Protein AF-A0AA47NBG6-F1 (afdb_monomer_lite)

pLDDT: mean 80.85, std 11.05, range [53.81, 95.06]

Foldseek 3Di:
DVVLLVCCVPPPVNVPDQKDKDWQPQDDPVDDVVVVDHPQWDKDKDHDDPVQPAPDTTMMIMIGHNVQPDPWDFPDWDGHNVDTDTDGLQVVCCPPVVCVCQVCCLFCVLVDDPVVLVVQQVVVVVSCVSNVHDDDRPVVSNLVVLQVVLVVLCPDPPRPCVVLQDDDPVNWAGDADDDPDSNVCSGSSNVSRVSSNVDGD

Radius of gyration: 23.9 Å; chains: 1; bounding box: 57×29×65 Å

Structure (mmCIF, N/CA/C/O backbone):
data_AF-A0AA47NBG6-F1
#
_entry.id   AF-A0AA47NB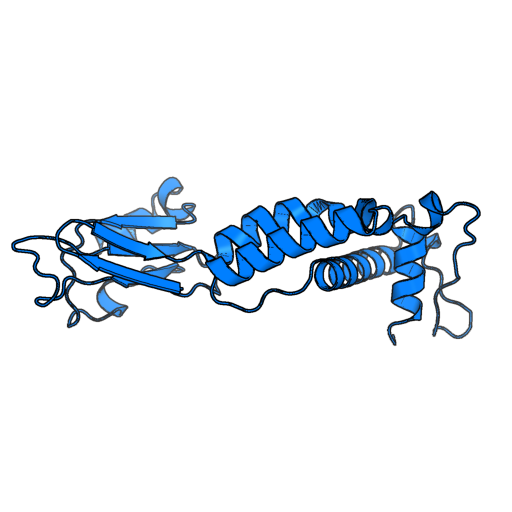G6-F1
#
loop_
_atom_site.group_PDB
_atom_site.id
_atom_site.type_symbol
_atom_site.label_atom_id
_atom_site.label_alt_id
_atom_site.label_comp_id
_atom_site.label_asym_id
_atom_site.label_entity_id
_atom_site.label_seq_id
_atom_site.pdbx_PDB_ins_code
_atom_site.Cartn_x
_atom_site.Cartn_y
_atom_site.Cartn_z
_atom_site.occupancy
_atom_site.B_iso_or_equiv
_atom_site.auth_seq_id
_atom_site.auth_comp_id
_atom_site.auth_asym_id
_atom_site.auth_atom_id
_atom_site.pdbx_PDB_model_num
ATOM 1 N N . MET A 1 1 ? -30.371 -1.991 17.719 1.00 86.38 1 MET A N 1
ATOM 2 C CA . MET A 1 1 ? -29.475 -2.479 16.644 1.00 86.38 1 MET A CA 1
ATOM 3 C C . MET A 1 1 ? -30.189 -2.687 15.315 1.00 86.38 1 MET A C 1
ATOM 5 O O . MET A 1 1 ? -29.616 -2.331 14.293 1.00 86.38 1 MET A O 1
ATOM 9 N N . ASP A 1 2 ? -31.419 -3.201 15.289 1.00 86.12 2 ASP A N 1
ATOM 10 C CA . ASP A 1 2 ? -32.081 -3.547 14.017 1.00 86.12 2 ASP A CA 1
ATOM 11 C C . ASP A 1 2 ? -32.409 -2.342 13.131 1.00 86.12 2 ASP A C 1
ATOM 13 O O . ASP A 1 2 ? -32.212 -2.403 11.920 1.00 86.12 2 ASP A O 1
ATOM 17 N N . GLU A 1 3 ? -32.779 -1.201 13.719 1.00 89.12 3 GLU A N 1
ATOM 18 C CA . GLU A 1 3 ? -32.944 0.043 12.957 1.00 89.12 3 GLU A CA 1
ATOM 19 C C . GLU A 1 3 ? -31.631 0.478 12.283 1.00 89.12 3 GLU A C 1
ATOM 21 O O . GLU A 1 3 ? -31.627 0.892 11.126 1.00 89.12 3 GLU A O 1
ATOM 26 N N . LEU A 1 4 ? -30.493 0.343 12.972 1.00 87.12 4 LEU A N 1
ATOM 27 C CA . LEU A 1 4 ? -29.189 0.694 12.409 1.00 87.12 4 LEU A CA 1
ATOM 28 C C . LEU A 1 4 ? -28.815 -0.245 11.254 1.00 87.12 4 LEU A C 1
ATOM 30 O O . LEU A 1 4 ? -28.355 0.222 10.212 1.00 87.12 4 LEU A O 1
ATOM 34 N N . ARG A 1 5 ? -29.072 -1.551 11.402 1.00 90.81 5 ARG A N 1
ATOM 35 C CA . ARG A 1 5 ? -28.892 -2.545 10.328 1.00 90.81 5 ARG A CA 1
ATOM 36 C C . ARG A 1 5 ? -29.747 -2.207 9.105 1.00 90.81 5 ARG A C 1
ATOM 38 O O . ARG A 1 5 ? -29.252 -2.229 7.978 1.00 90.81 5 ARG A O 1
ATOM 45 N N . LEU A 1 6 ? -31.004 -1.827 9.327 1.00 89.81 6 LEU A N 1
ATOM 46 C CA . LEU A 1 6 ? -31.901 -1.386 8.263 1.00 89.81 6 LEU A CA 1
ATOM 47 C C . LEU A 1 6 ? -31.388 -0.105 7.593 1.00 89.81 6 LEU A C 1
ATOM 49 O O . LEU A 1 6 ? -31.367 -0.003 6.370 1.00 89.81 6 LEU A O 1
ATOM 53 N N . ARG A 1 7 ? -30.919 0.875 8.368 1.00 87.19 7 ARG A N 1
ATOM 54 C CA . ARG A 1 7 ? -30.392 2.131 7.818 1.00 87.19 7 ARG A CA 1
ATOM 55 C C . ARG A 1 7 ? -29.114 1.930 7.007 1.00 87.19 7 ARG A C 1
ATOM 57 O O . ARG A 1 7 ? -28.953 2.596 5.994 1.00 87.19 7 ARG A O 1
ATOM 64 N N . ILE A 1 8 ? -28.233 1.010 7.395 1.00 87.00 8 ILE A N 1
ATOM 65 C CA . ILE A 1 8 ? -27.012 0.702 6.629 1.00 87.00 8 ILE A CA 1
ATOM 66 C C . ILE A 1 8 ? -27.345 0.113 5.255 1.00 87.00 8 ILE A C 1
ATOM 68 O O . ILE A 1 8 ? -26.668 0.426 4.283 1.00 87.00 8 ILE A O 1
ATOM 72 N N . THR A 1 9 ? -28.395 -0.702 5.156 1.00 86.00 9 THR A N 1
ATOM 73 C CA . THR A 1 9 ? -28.801 -1.328 3.886 1.00 86.00 9 THR A CA 1
ATOM 74 C C . THR A 1 9 ? -29.638 -0.406 3.000 1.00 86.00 9 THR A C 1
ATOM 76 O O . THR A 1 9 ? -29.571 -0.500 1.778 1.00 86.00 9 THR A O 1
ATOM 79 N N . THR A 1 10 ? -30.407 0.508 3.592 1.00 87.81 10 THR A N 1
ATOM 80 C CA . THR A 1 10 ? -31.364 1.359 2.859 1.00 87.81 10 THR A CA 1
ATOM 81 C C . THR A 1 10 ? -30.856 2.774 2.585 1.00 87.81 10 THR A C 1
ATOM 83 O O . THR A 1 10 ? -31.293 3.411 1.628 1.00 87.81 10 THR A O 1
ATOM 86 N N . ASN A 1 11 ? -29.923 3.289 3.391 1.00 88.88 11 ASN A N 1
ATOM 87 C CA . ASN A 1 11 ? -29.395 4.640 3.251 1.00 88.88 11 ASN A CA 1
ATOM 88 C C . ASN A 1 11 ? -27.975 4.616 2.685 1.00 88.88 11 ASN A C 1
ATOM 90 O O . ASN A 1 11 ? -27.004 4.375 3.403 1.00 88.88 11 ASN A O 1
ATOM 94 N N . LYS A 1 12 ? -27.853 4.982 1.406 1.00 85.12 12 LYS A N 1
ATOM 95 C CA . LYS A 1 12 ? -26.574 5.031 0.692 1.00 85.12 12 LYS A CA 1
ATOM 96 C C . LYS A 1 12 ? -25.505 5.877 1.395 1.00 85.12 12 LYS A C 1
ATOM 98 O O . LYS A 1 12 ? -24.341 5.503 1.389 1.00 85.12 12 LYS A O 1
ATOM 103 N N . ARG A 1 13 ? -25.878 6.977 2.066 1.00 82.62 13 ARG A N 1
ATOM 104 C CA . ARG A 1 13 ? -24.900 7.800 2.802 1.00 82.62 13 ARG A CA 1
ATOM 105 C C . ARG A 1 13 ? -24.255 7.033 3.950 1.00 82.62 13 ARG A C 1
ATOM 107 O O . ARG A 1 13 ? -23.067 7.201 4.171 1.00 82.62 13 ARG A O 1
ATOM 114 N N . ILE A 1 14 ? -25.029 6.215 4.662 1.00 83.69 14 ILE A N 1
ATOM 115 C CA . ILE A 1 14 ? -24.545 5.413 5.794 1.00 83.69 14 ILE A CA 1
ATOM 116 C C . ILE A 1 14 ? -23.829 4.159 5.278 1.00 83.69 14 ILE A C 1
ATOM 118 O O . ILE A 1 14 ? -22.795 3.772 5.819 1.00 83.69 14 ILE A O 1
ATOM 122 N N . MET A 1 15 ? -24.342 3.554 4.203 1.00 84.12 15 MET A N 1
ATOM 123 C CA . MET A 1 15 ? -23.717 2.420 3.517 1.00 84.12 15 MET A CA 1
ATOM 124 C C . MET A 1 15 ? -22.292 2.750 3.058 1.00 84.12 15 MET A C 1
ATOM 126 O O . MET A 1 15 ? -21.362 2.007 3.365 1.00 84.12 15 MET A O 1
ATOM 130 N N . ASP A 1 16 ? -22.113 3.902 2.411 1.00 82.81 16 ASP A N 1
ATOM 131 C CA . ASP A 1 16 ? -20.833 4.340 1.848 1.00 82.81 16 ASP A CA 1
ATOM 132 C C . ASP A 1 16 ? -19.887 4.941 2.910 1.00 82.81 16 ASP A C 1
ATOM 134 O O . ASP A 1 16 ? -18.743 5.285 2.608 1.00 82.81 16 ASP A O 1
ATOM 138 N N . CYS A 1 17 ? -20.313 5.065 4.177 1.00 82.00 17 CYS A N 1
ATOM 139 C CA . CYS A 1 17 ? -19.425 5.527 5.243 1.00 82.00 17 CYS A CA 1
ATOM 140 C C . CYS A 1 17 ? -18.276 4.534 5.452 1.00 82.00 17 CYS A C 1
ATOM 142 O O . CYS A 1 17 ? -18.496 3.371 5.807 1.00 82.00 17 CYS A O 1
ATOM 144 N N . ASN A 1 18 ? -17.039 5.016 5.327 1.00 81.56 18 ASN A N 1
ATOM 145 C CA . ASN A 1 18 ? -15.837 4.234 5.633 1.00 81.56 18 ASN A CA 1
ATOM 146 C C . ASN A 1 18 ? -15.698 3.943 7.133 1.00 81.56 18 ASN A C 1
ATOM 148 O O . ASN A 1 18 ? -15.207 2.881 7.515 1.00 81.56 18 ASN A O 1
ATOM 152 N N . LEU A 1 19 ? -16.163 4.877 7.965 1.00 83.50 19 LEU A N 1
ATOM 153 C CA . LEU A 1 19 ? -16.090 4.815 9.417 1.00 83.50 19 LEU A CA 1
ATOM 154 C C . LEU A 1 19 ? -17.429 5.252 10.018 1.00 83.50 19 LEU A C 1
ATOM 156 O O . LEU A 1 19 ? -17.967 6.288 9.625 1.00 83.50 19 LEU A O 1
ATOM 160 N N . LEU A 1 20 ? -17.943 4.483 10.975 1.00 87.12 20 LEU A N 1
ATOM 161 C CA . LEU A 1 20 ? -19.037 4.901 11.853 1.00 87.12 20 LEU A CA 1
ATOM 162 C C . LEU A 1 20 ? -18.521 4.859 13.289 1.00 87.12 20 LEU A C 1
ATOM 164 O O . LEU A 1 20 ? -17.991 3.834 13.711 1.00 87.12 20 LEU A O 1
ATOM 168 N N . ILE A 1 21 ? -18.658 5.962 14.020 1.00 84.38 21 ILE A N 1
ATOM 169 C CA . ILE A 1 21 ? -18.233 6.071 15.417 1.00 84.38 21 ILE A CA 1
ATOM 170 C C . ILE A 1 21 ? -19.467 6.364 16.260 1.00 84.38 21 ILE A C 1
ATOM 172 O O . ILE A 1 21 ? -20.173 7.338 16.002 1.00 84.38 21 ILE A O 1
ATOM 176 N N . PHE A 1 22 ? -19.697 5.534 17.269 1.00 86.56 22 PHE A N 1
ATOM 177 C CA . PHE A 1 22 ? -20.730 5.723 18.276 1.00 86.56 22 PHE A CA 1
ATOM 178 C C . PHE A 1 22 ? -20.059 5.905 19.633 1.00 86.56 22 PHE A C 1
ATOM 180 O O . PHE A 1 22 ? -19.320 5.033 20.088 1.00 86.56 22 PHE A O 1
ATOM 187 N N . THR A 1 23 ? -20.304 7.047 20.258 1.00 82.00 23 THR A N 1
ATOM 188 C CA . THR A 1 23 ? -19.918 7.353 21.639 1.00 82.00 23 THR A CA 1
ATOM 189 C C . THR A 1 23 ? -21.110 7.121 22.558 1.00 82.00 23 THR A C 1
ATOM 191 O O . THR A 1 23 ? -22.245 7.131 22.087 1.00 82.00 23 THR A O 1
ATOM 194 N N . GLU A 1 24 ? -20.864 6.940 23.856 1.00 83.75 24 GLU A N 1
ATOM 195 C CA . GLU A 1 24 ? -21.918 6.672 24.846 1.00 83.75 24 GLU A CA 1
ATOM 196 C C . GLU A 1 24 ? -22.770 5.457 24.465 1.00 83.75 24 GLU A C 1
ATOM 198 O O . GLU A 1 24 ? -23.997 5.492 24.433 1.00 83.75 24 GLU A O 1
ATOM 203 N N . THR A 1 25 ? -22.105 4.363 24.109 1.00 83.81 25 THR A N 1
ATOM 204 C CA . THR A 1 25 ? -22.789 3.141 23.667 1.00 83.81 25 THR A CA 1
ATOM 205 C C . THR A 1 25 ? -23.412 2.364 24.822 1.00 83.81 25 THR A C 1
ATOM 207 O O . THR A 1 25 ? -24.276 1.524 24.571 1.00 83.81 25 THR A O 1
ATOM 210 N N . TRP A 1 26 ? -22.987 2.633 26.067 1.00 82.38 26 TRP A N 1
ATOM 211 C CA . TRP A 1 26 ? -23.415 1.917 27.281 1.00 82.38 26 TRP A CA 1
ATOM 212 C C . TRP A 1 26 ? -23.263 0.394 27.170 1.00 82.38 26 TRP A C 1
ATOM 214 O O . TRP A 1 26 ? -23.973 -0.385 27.808 1.00 82.38 26 TRP A O 1
ATOM 224 N N . LEU A 1 27 ? -22.338 -0.025 26.313 1.00 83.88 27 LEU A N 1
ATOM 225 C CA . LEU A 1 27 ? -22.002 -1.410 26.092 1.00 83.88 27 LEU A CA 1
ATOM 226 C C . LEU A 1 27 ? -21.122 -1.914 27.234 1.00 83.88 27 LEU A C 1
ATOM 228 O O . LEU A 1 27 ? -20.220 -1.215 27.688 1.00 83.88 27 LEU A O 1
ATOM 232 N N . ASN A 1 28 ? -21.383 -3.149 27.659 1.00 80.88 28 ASN A N 1
ATOM 233 C CA . ASN A 1 28 ? -20.677 -3.804 28.755 1.00 80.88 28 ASN A CA 1
ATOM 234 C C . ASN A 1 28 ? -19.966 -5.069 28.239 1.00 80.88 28 ASN A C 1
ATOM 236 O O . ASN A 1 28 ? -20.498 -5.707 27.320 1.00 80.88 28 ASN A O 1
ATOM 240 N N . PRO A 1 29 ? -18.859 -5.504 28.877 1.00 81.56 29 PRO A N 1
ATOM 241 C CA . PRO A 1 29 ? -18.084 -6.672 28.444 1.00 81.56 29 PRO A CA 1
ATOM 242 C C . PRO A 1 29 ? -18.883 -7.975 28.244 1.00 81.56 29 PRO A C 1
ATOM 244 O O . PRO A 1 29 ? -18.539 -8.741 27.348 1.00 81.56 29 PRO A O 1
ATOM 247 N N . PRO A 1 30 ? -19.963 -8.261 29.008 1.00 86.81 30 PRO A N 1
ATOM 248 C CA . PRO A 1 30 ? -20.777 -9.457 28.777 1.00 86.81 30 PRO A CA 1
ATOM 249 C C . PRO A 1 30 ? -21.595 -9.444 27.477 1.00 86.81 30 PRO A C 1
ATOM 251 O O . PRO A 1 30 ? -22.116 -10.486 27.085 1.00 86.81 30 PRO A O 1
ATOM 254 N N . VAL A 1 31 ? -21.767 -8.288 26.823 1.00 85.00 31 VAL A N 1
ATOM 255 C CA . VAL A 1 31 ? -22.506 -8.203 25.557 1.00 85.00 31 VAL A CA 1
ATOM 256 C C . VAL A 1 31 ? -21.642 -8.810 24.449 1.00 85.00 31 VAL A C 1
ATOM 258 O O . VAL A 1 31 ? -20.570 -8.273 24.175 1.00 85.00 31 VAL A O 1
ATOM 261 N N . PRO A 1 32 ? -22.085 -9.878 23.767 1.00 88.56 32 PRO A N 1
ATOM 262 C CA . PRO A 1 32 ? -21.275 -10.535 22.749 1.00 88.56 32 PRO A CA 1
ATOM 263 C C . PRO A 1 32 ? -21.203 -9.712 21.454 1.00 88.56 32 PRO A C 1
ATOM 265 O O . PRO A 1 32 ? -22.164 -9.047 21.064 1.00 88.56 32 PRO A O 1
ATOM 268 N N . ASP A 1 33 ? -20.083 -9.803 20.733 1.00 85.06 33 ASP A N 1
ATOM 269 C CA . ASP A 1 33 ? -19.855 -9.011 19.512 1.00 85.06 33 ASP A CA 1
ATOM 270 C C . ASP A 1 33 ? -20.855 -9.317 18.389 1.00 85.06 33 ASP A C 1
ATOM 272 O O . ASP A 1 33 ? -21.198 -8.443 17.592 1.00 85.06 33 ASP A O 1
ATOM 276 N N . ASN A 1 34 ? -21.402 -10.535 18.341 1.00 88.12 34 ASN A N 1
ATOM 277 C CA . ASN A 1 34 ? -22.443 -10.891 17.374 1.00 88.12 34 ASN A CA 1
ATOM 278 C C . ASN A 1 34 ? -23.730 -10.060 17.549 1.00 88.12 34 ASN A C 1
ATOM 280 O O . ASN A 1 34 ? -24.414 -9.787 16.562 1.00 88.12 34 ASN A O 1
ATOM 284 N N . ALA A 1 35 ? -24.040 -9.608 18.769 1.00 87.94 35 ALA A N 1
ATOM 285 C CA . ALA A 1 35 ? -25.225 -8.805 19.057 1.00 87.94 35 ALA A CA 1
ATOM 286 C C . ALA A 1 35 ? -25.136 -7.418 18.411 1.00 87.94 35 ALA A C 1
ATOM 288 O O 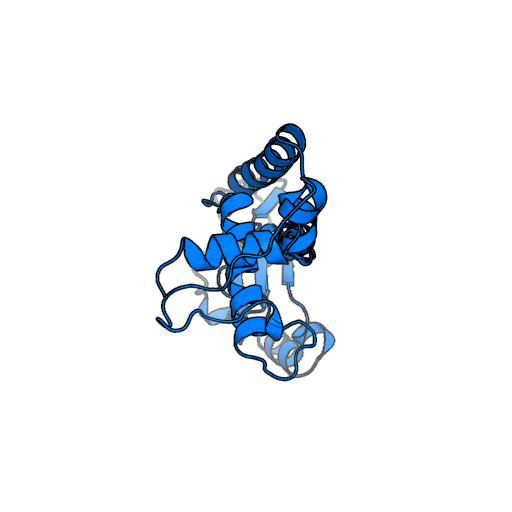. ALA A 1 35 ? -26.154 -6.855 17.993 1.00 87.94 35 ALA A O 1
ATOM 289 N N . ILE A 1 36 ? -23.915 -6.903 18.267 1.00 90.50 36 ILE A N 1
ATOM 290 C CA . ILE A 1 36 ? -23.626 -5.575 17.726 1.00 90.50 36 ILE A CA 1
ATOM 291 C C . ILE A 1 36 ? -23.043 -5.609 16.308 1.00 90.50 36 ILE A C 1
ATOM 293 O O . ILE A 1 36 ? -22.863 -4.566 15.692 1.00 90.50 36 ILE A O 1
ATOM 297 N N . ASN A 1 37 ? -22.801 -6.792 15.746 1.00 90.12 37 ASN A N 1
ATOM 298 C CA . ASN A 1 37 ? -22.203 -6.906 14.424 1.00 90.12 37 ASN A CA 1
ATOM 299 C C . ASN A 1 37 ? -23.085 -6.274 13.326 1.00 90.12 37 ASN A C 1
ATOM 301 O O . ASN A 1 37 ? -24.323 -6.392 13.335 1.00 90.12 37 ASN A O 1
ATOM 305 N N . LEU A 1 38 ? -22.416 -5.635 12.365 1.00 90.06 38 LEU A N 1
ATOM 306 C CA . LEU A 1 38 ? -22.991 -5.019 11.176 1.00 90.06 38 LEU A CA 1
ATOM 307 C C . LEU A 1 38 ? -22.379 -5.681 9.938 1.00 90.06 38 LEU A C 1
ATOM 309 O O . LEU A 1 38 ? -21.169 -5.879 9.867 1.00 90.06 38 LEU A O 1
ATOM 313 N N . ALA A 1 39 ? -23.217 -6.028 8.959 1.00 87.62 39 ALA A N 1
ATOM 314 C CA . ALA A 1 39 ? -22.757 -6.692 7.743 1.00 87.62 39 ALA A CA 1
ATOM 315 C C . ALA A 1 39 ? -21.673 -5.864 7.033 1.00 87.62 39 ALA A C 1
ATOM 317 O O . ALA A 1 39 ? -21.767 -4.637 6.968 1.00 87.62 39 ALA A O 1
ATOM 318 N N . GLU A 1 40 ? -20.655 -6.558 6.515 1.00 88.50 40 GLU A N 1
ATOM 319 C CA . GLU A 1 40 ? -19.518 -5.970 5.792 1.00 88.50 40 GLU A CA 1
ATOM 320 C C . GLU A 1 40 ? -18.708 -4.945 6.600 1.00 88.50 40 GLU A C 1
ATOM 322 O O . GLU A 1 40 ? -18.047 -4.074 6.030 1.00 88.50 40 GLU A O 1
ATOM 327 N N . ARG A 1 41 ? -18.740 -5.033 7.936 1.00 88.25 41 ARG A N 1
ATOM 328 C CA . ARG A 1 41 ? -18.002 -4.119 8.806 1.00 88.25 41 ARG A CA 1
ATOM 329 C C . ARG A 1 41 ? -17.299 -4.851 9.938 1.00 88.25 41 ARG A C 1
ATOM 331 O O . ARG A 1 41 ? -17.890 -5.689 10.609 1.00 88.25 41 ARG A O 1
ATOM 338 N N . ASN A 1 42 ? -16.051 -4.475 10.180 1.00 88.12 42 ASN A N 1
ATOM 339 C CA . ASN A 1 42 ? -15.326 -4.856 11.384 1.00 88.12 42 ASN A CA 1
ATOM 340 C C . ASN A 1 42 ? -15.735 -3.933 12.533 1.00 88.12 42 ASN A C 1
ATOM 342 O O . ASN A 1 42 ? -15.819 -2.717 12.343 1.00 88.12 42 ASN A O 1
ATOM 346 N N . VAL A 1 43 ? -15.970 -4.504 13.715 1.00 88.69 43 VAL A N 1
ATOM 347 C CA . VAL A 1 43 ? -16.352 -3.765 14.922 1.00 88.69 43 VAL A CA 1
ATOM 348 C C . VAL A 1 43 ? -15.198 -3.724 15.916 1.00 88.69 43 VAL A C 1
ATOM 350 O O . VAL A 1 43 ? -14.528 -4.724 16.159 1.00 88.69 43 VAL A O 1
ATOM 353 N N . PHE A 1 44 ? -14.982 -2.552 16.498 1.00 86.62 44 PHE A N 1
ATOM 354 C CA . PHE A 1 44 ? -14.030 -2.315 17.573 1.00 86.62 44 PHE A CA 1
ATOM 355 C C . PHE A 1 44 ? -14.748 -1.578 18.684 1.00 86.62 44 PHE A C 1
ATOM 357 O O . PHE A 1 44 ? -15.468 -0.618 18.416 1.00 86.62 44 PHE A O 1
ATOM 364 N N . ARG A 1 45 ? -14.565 -2.007 19.928 1.00 84.56 45 ARG A N 1
ATOM 365 C CA . ARG A 1 45 ? -15.254 -1.402 21.063 1.00 84.56 45 ARG A CA 1
ATOM 366 C C . ARG A 1 45 ? -14.328 -1.212 22.249 1.00 84.56 45 ARG A C 1
ATOM 368 O O . ARG A 1 45 ? -13.423 -2.011 22.465 1.00 84.56 45 ARG A O 1
ATOM 375 N N . ALA A 1 46 ? -14.578 -0.152 22.998 1.00 81.69 46 ALA A N 1
ATOM 376 C CA . ALA A 1 46 ? -14.113 0.020 24.360 1.00 81.69 46 ALA A CA 1
ATOM 377 C C . ALA A 1 46 ? -15.369 0.106 25.217 1.00 81.69 46 ALA A C 1
ATOM 379 O O . ALA A 1 46 ? -16.111 1.079 25.108 1.00 81.69 46 ALA A O 1
ATOM 380 N N . ASP A 1 47 ? -15.639 -0.943 25.983 1.00 80.38 47 ASP A N 1
ATOM 381 C CA . ASP A 1 47 ? -16.841 -1.037 26.805 1.00 80.38 47 ASP A CA 1
ATOM 382 C C . ASP A 1 47 ? -16.700 -0.269 28.108 1.00 80.38 47 ASP A C 1
ATOM 384 O O . ASP A 1 47 ? -15.596 -0.003 28.589 1.00 80.38 47 ASP A O 1
ATOM 388 N N . TRP A 1 48 ? -17.844 0.037 28.707 1.00 72.06 48 TRP A N 1
ATOM 389 C CA . TRP A 1 48 ? -17.882 0.525 30.068 1.00 72.06 48 TRP A CA 1
ATOM 390 C C . TRP A 1 48 ? -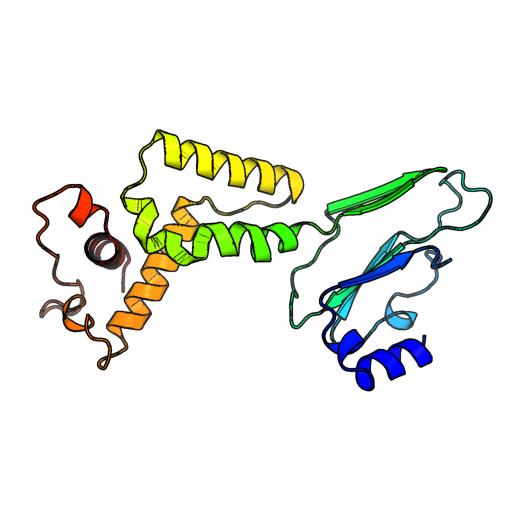17.373 -0.566 31.020 1.00 72.06 48 TRP A C 1
ATOM 392 O O . TRP A 1 48 ? -17.893 -1.685 31.051 1.00 72.06 48 TRP A O 1
ATOM 402 N N . ALA A 1 49 ? -16.351 -0.230 31.803 1.00 64.38 49 ALA A N 1
ATOM 403 C CA . ALA A 1 49 ? -15.783 -1.091 32.829 1.00 64.38 49 ALA A CA 1
ATOM 404 C C . ALA A 1 49 ? -15.853 -0.378 34.187 1.00 64.38 49 ALA A C 1
ATOM 406 O O . ALA A 1 49 ? -15.570 0.820 34.295 1.00 64.38 49 ALA A O 1
ATOM 407 N N . ALA A 1 50 ? -16.278 -1.107 35.223 1.00 59.34 50 ALA A N 1
ATOM 408 C CA . ALA A 1 50 ? -16.546 -0.560 36.556 1.00 59.34 50 ALA A CA 1
ATOM 409 C C . ALA A 1 50 ? -15.293 0.010 37.255 1.00 59.34 50 ALA A C 1
ATOM 411 O O . ALA A 1 50 ? -15.409 0.801 38.186 1.00 59.34 50 ALA A O 1
ATOM 412 N N . ASP A 1 51 ? -14.103 -0.369 36.794 1.00 60.97 51 ASP A N 1
ATOM 413 C CA . ASP A 1 51 ? -12.792 0.076 37.272 1.00 60.97 51 ASP A CA 1
ATOM 414 C C . ASP A 1 51 ? -12.318 1.405 36.651 1.00 60.97 51 ASP A C 1
ATOM 416 O O . ASP A 1 51 ? -11.337 1.982 37.115 1.00 60.97 51 ASP A O 1
ATOM 420 N N . SER A 1 52 ? -13.036 1.944 35.658 1.00 62.50 52 SER A N 1
ATOM 421 C CA . SER A 1 52 ? -12.705 3.214 34.985 1.00 62.50 52 SER A CA 1
ATOM 422 C C . SER A 1 52 ? -12.896 4.476 35.843 1.00 62.50 52 SER A C 1
ATOM 424 O O . SER A 1 52 ? -12.555 5.577 35.408 1.00 62.50 52 SER A O 1
ATOM 426 N N . GLY A 1 53 ? -13.476 4.343 37.042 1.00 60.62 53 GLY A N 1
ATOM 427 C CA . GLY A 1 53 ? -13.810 5.463 37.930 1.00 60.62 53 GLY A CA 1
ATOM 428 C C . GLY A 1 53 ? -15.020 6.292 37.481 1.00 60.62 53 GLY A C 1
ATOM 429 O O . GLY A 1 53 ? -15.390 7.245 38.162 1.00 60.62 53 GLY A O 1
ATOM 430 N N . LYS A 1 54 ? -15.676 5.941 36.365 1.00 64.50 54 LYS A N 1
ATOM 431 C CA . LYS A 1 54 ? -16.847 6.670 35.862 1.00 64.50 54 LYS A CA 1
ATOM 432 C C . LYS A 1 54 ? -18.091 6.395 36.695 1.00 64.50 54 LYS A C 1
ATOM 434 O O . LYS A 1 54 ? -18.534 5.256 36.820 1.00 64.50 54 LYS A O 1
ATOM 439 N N . SER A 1 55 ? -18.708 7.466 37.191 1.00 58.03 55 SER A N 1
ATOM 440 C CA . SER A 1 55 ? -19.948 7.389 37.971 1.00 58.03 55 SER A CA 1
ATOM 441 C C . SER A 1 55 ? -21.192 7.110 37.113 1.00 58.03 55 SER A C 1
ATOM 443 O O . SER A 1 55 ? -22.133 6.495 37.617 1.00 58.03 55 SER A O 1
ATOM 445 N N . LYS A 1 56 ? -21.206 7.523 35.830 1.00 62.72 56 LYS A N 1
ATOM 446 C CA . LYS A 1 56 ? -22.251 7.241 34.821 1.00 62.72 56 LYS A CA 1
ATOM 447 C C . LYS A 1 56 ? -21.693 7.354 33.393 1.00 62.72 56 LYS A C 1
ATOM 449 O O . LYS A 1 56 ? -20.917 8.262 33.117 1.00 62.72 56 LYS A O 1
ATOM 454 N N . GLY A 1 57 ? -22.182 6.509 32.485 1.00 65.81 57 GLY A N 1
ATOM 455 C CA . GLY A 1 57 ? -21.985 6.645 31.037 1.00 65.81 57 GLY A CA 1
ATOM 456 C C . GLY A 1 57 ? -20.625 6.204 30.510 1.00 65.81 57 GLY A C 1
ATOM 457 O O . GLY A 1 57 ? -19.693 5.941 31.268 1.00 65.81 57 GLY A O 1
ATOM 458 N N . GLY A 1 58 ? -20.545 6.099 29.183 1.00 74.94 58 GLY A N 1
ATOM 459 C CA . GLY A 1 58 ? -19.338 5.711 28.462 1.00 74.94 58 GLY A CA 1
ATOM 460 C C . GLY A 1 58 ? -19.588 4.692 27.358 1.00 74.94 58 GLY A C 1
ATOM 461 O O . GLY A 1 58 ? -20.724 4.406 26.966 1.00 74.94 58 GLY A O 1
ATOM 462 N N . GLY A 1 59 ? -18.494 4.145 26.861 1.00 79.12 59 GLY A N 1
ATOM 463 C CA . GLY A 1 59 ? -18.470 3.134 25.827 1.00 79.12 59 GLY A CA 1
ATOM 464 C C . GLY A 1 59 ? -18.320 3.742 24.436 1.00 79.12 59 GLY A C 1
ATOM 465 O O . GLY A 1 59 ? -19.146 4.542 23.991 1.00 79.12 59 GLY A O 1
ATOM 466 N N . LEU A 1 60 ? -17.324 3.272 23.699 1.00 83.88 60 LEU A N 1
ATOM 467 C CA . LEU A 1 60 ? -17.018 3.678 22.332 1.00 83.88 60 LEU A CA 1
ATOM 468 C C . LEU A 1 60 ? -17.126 2.465 21.415 1.00 83.88 60 LEU A C 1
ATOM 470 O O . LEU A 1 60 ? -16.535 1.430 21.697 1.00 83.88 60 LEU A O 1
ATOM 474 N N . CYS A 1 61 ? -17.831 2.594 20.295 1.00 87.50 61 CYS A N 1
ATOM 475 C CA . CYS A 1 61 ? -17.902 1.561 19.271 1.00 87.50 61 CYS A CA 1
ATOM 476 C C . CYS A 1 61 ? -17.590 2.160 17.898 1.00 87.50 61 CYS A C 1
ATOM 478 O O . CYS A 1 61 ? -18.204 3.138 17.471 1.00 87.50 61 CYS A O 1
ATOM 480 N N . ILE A 1 62 ? -16.614 1.578 17.209 1.00 87.44 62 ILE A N 1
ATOM 481 C CA . ILE A 1 62 ? -16.134 2.003 15.900 1.00 87.44 62 ILE A CA 1
ATOM 482 C C . ILE A 1 62 ? -16.366 0.867 14.910 1.00 87.44 62 ILE A C 1
ATOM 484 O O . ILE A 1 62 ? -15.887 -0.248 15.108 1.00 87.44 62 ILE A O 1
ATOM 488 N N . TYR A 1 63 ? -17.053 1.173 13.812 1.00 87.38 63 TYR A N 1
ATOM 489 C CA . TYR A 1 63 ? -17.243 0.258 12.693 1.00 87.38 63 TYR A CA 1
ATOM 490 C C . TYR A 1 63 ? -16.427 0.712 11.490 1.00 87.38 63 TYR A C 1
ATOM 492 O O . TYR A 1 63 ? -16.562 1.847 11.024 1.00 87.38 63 TYR A O 1
ATOM 500 N N . VAL A 1 64 ? -15.627 -0.201 10.950 1.00 85.25 64 VAL A N 1
ATOM 501 C CA . VAL A 1 64 ? -14.793 0.006 9.764 1.00 85.25 64 VAL A CA 1
ATOM 502 C C . VAL A 1 64 ? -15.419 -0.741 8.593 1.00 85.25 64 VAL A C 1
ATOM 504 O O . VAL A 1 64 ? -15.713 -1.925 8.710 1.00 85.25 64 VAL A O 1
ATOM 507 N N . ASN A 1 65 ? -15.649 -0.057 7.471 1.00 85.25 65 ASN A N 1
ATOM 508 C CA . ASN A 1 65 ? -16.168 -0.689 6.256 1.00 85.25 65 ASN A CA 1
ATOM 509 C C . ASN A 1 65 ? -15.135 -1.657 5.657 1.00 85.25 65 ASN A C 1
ATOM 511 O O . ASN A 1 65 ? -14.031 -1.232 5.318 1.00 85.25 65 ASN A O 1
ATOM 515 N N . ASN A 1 66 ? -15.507 -2.924 5.458 1.00 82.25 66 ASN A N 1
ATOM 516 C CA . ASN A 1 66 ? -14.619 -3.956 4.917 1.00 82.25 66 ASN A CA 1
ATOM 517 C C . ASN A 1 66 ? -14.242 -3.703 3.452 1.00 82.25 66 ASN A C 1
ATOM 519 O O . ASN A 1 66 ? -13.149 -4.083 3.037 1.00 82.25 66 ASN A O 1
ATOM 523 N N . ALA A 1 67 ? -15.089 -3.011 2.680 1.00 80.75 67 ALA A N 1
ATOM 524 C CA . ALA A 1 67 ? -14.739 -2.568 1.329 1.00 80.75 67 ALA A CA 1
ATOM 525 C C . ALA A 1 67 ? -13.597 -1.534 1.340 1.00 80.75 67 ALA A C 1
ATOM 527 O O . ALA A 1 67 ? -12.837 -1.432 0.376 1.00 80.75 67 ALA A O 1
ATOM 528 N N . TRP A 1 68 ? -13.458 -0.781 2.436 1.00 74.44 68 TRP A N 1
ATOM 529 C CA . TRP A 1 68 ? -12.371 0.172 2.638 1.00 74.44 68 TRP A CA 1
ATOM 530 C C . TRP A 1 68 ? -11.155 -0.473 3.317 1.00 74.44 68 TRP A C 1
ATOM 532 O O . TRP A 1 68 ? -10.015 -0.182 2.950 1.00 74.44 68 TRP A O 1
ATOM 542 N N . CYS A 1 69 ? -11.379 -1.342 4.306 1.00 67.62 69 CYS A N 1
ATOM 543 C CA . CYS A 1 69 ? -10.324 -1.900 5.138 1.00 67.62 69 CYS A CA 1
ATOM 544 C C . CYS A 1 69 ? -10.744 -3.210 5.827 1.00 67.62 69 CYS A C 1
ATOM 546 O O . CYS A 1 69 ? -11.660 -3.227 6.643 1.00 67.62 69 CYS A O 1
ATOM 548 N N . THR A 1 70 ? -10.004 -4.290 5.562 1.00 71.69 70 THR A N 1
ATOM 549 C CA . THR A 1 70 ? -10.190 -5.597 6.218 1.00 71.69 70 THR A CA 1
ATOM 550 C C . THR A 1 70 ? -9.157 -5.893 7.310 1.00 71.69 70 THR A C 1
ATOM 552 O O . THR A 1 70 ? -9.395 -6.751 8.151 1.00 71.69 70 THR A O 1
ATOM 555 N N . ASP A 1 71 ? -8.010 -5.204 7.299 1.00 66.25 71 ASP A N 1
ATOM 556 C CA . ASP A 1 71 ? -6.856 -5.419 8.193 1.00 66.25 71 ASP A CA 1
ATOM 557 C C . ASP A 1 71 ? -6.773 -4.307 9.253 1.00 66.25 71 ASP A C 1
ATOM 559 O O . ASP A 1 71 ? -5.842 -3.499 9.272 1.00 66.25 71 ASP A O 1
ATOM 563 N N . SER A 1 72 ? -7.829 -4.178 10.055 1.00 70.44 72 SER A N 1
ATOM 564 C CA . SER A 1 72 ? -7.961 -3.186 11.129 1.00 70.44 72 SER A CA 1
ATOM 565 C C . SER A 1 72 ? -7.729 -3.834 12.494 1.00 70.44 72 SER A C 1
ATOM 567 O O . SER A 1 72 ? -8.276 -4.899 12.769 1.00 70.44 72 SER A O 1
ATOM 569 N N . SER A 1 73 ? -6.956 -3.178 13.357 1.00 70.62 73 SER A N 1
ATOM 570 C CA . SER A 1 73 ? -6.710 -3.608 14.736 1.00 70.62 73 SER A CA 1
ATOM 571 C C . SER A 1 73 ? -6.666 -2.411 15.688 1.00 70.62 73 SER A C 1
ATOM 573 O O . SER A 1 73 ? -6.345 -1.288 15.284 1.00 70.62 73 SER A O 1
ATOM 575 N N . ILE A 1 74 ? -7.005 -2.656 16.955 1.00 71.69 74 ILE A N 1
ATOM 576 C CA . ILE A 1 74 ? -6.860 -1.678 18.040 1.00 71.69 74 ILE A CA 1
ATOM 577 C C . ILE A 1 74 ? -5.372 -1.573 18.372 1.00 71.69 74 ILE A C 1
ATOM 579 O O . ILE A 1 74 ? -4.738 -2.579 18.679 1.00 71.69 74 ILE A O 1
ATOM 583 N N . ILE A 1 75 ? -4.817 -0.364 18.297 1.00 67.62 75 ILE A N 1
ATOM 584 C CA . ILE A 1 75 ? -3.419 -0.092 18.662 1.00 67.62 75 ILE A CA 1
ATOM 585 C C . ILE A 1 75 ? -3.320 0.310 20.129 1.00 67.62 75 ILE A C 1
ATOM 587 O O . ILE A 1 75 ? -2.413 -0.118 20.833 1.00 67.62 75 ILE A O 1
ATOM 591 N N . GLU A 1 76 ? -4.251 1.145 20.578 1.00 66.88 76 GLU A N 1
ATOM 592 C CA . GLU A 1 76 ? -4.290 1.656 21.939 1.00 66.88 76 GLU A CA 1
ATOM 593 C C . GLU A 1 76 ? -5.741 1.916 22.326 1.00 66.88 76 GLU A C 1
ATOM 595 O O . GLU A 1 76 ? -6.548 2.378 21.513 1.00 66.88 76 GLU A O 1
ATOM 600 N N . SER A 1 77 ? -6.068 1.605 23.571 1.00 71.88 77 SER A N 1
ATOM 601 C CA . SER A 1 77 ? -7.349 1.916 24.185 1.00 71.88 77 SER A CA 1
ATOM 602 C C . SER A 1 77 ? -7.081 2.585 25.518 1.00 71.88 77 SER A C 1
ATOM 604 O O . SER A 1 77 ? -6.290 2.075 26.313 1.00 71.88 77 SER A O 1
ATOM 606 N N . HIS A 1 78 ? -7.764 3.688 25.782 1.00 66.75 78 HIS A N 1
ATOM 607 C CA . HIS A 1 78 ? -7.681 4.372 27.059 1.00 66.75 78 HIS A CA 1
ATOM 608 C C . HIS A 1 78 ? -9.079 4.704 27.557 1.00 66.75 78 HIS A C 1
ATOM 610 O O . HIS A 1 78 ? -9.912 5.211 26.803 1.00 66.75 78 HIS A O 1
ATOM 616 N N . CYS A 1 79 ? -9.303 4.438 28.839 1.00 65.88 79 CYS A N 1
ATOM 617 C CA . CYS A 1 79 ? -10.524 4.777 29.545 1.00 65.88 79 CYS A CA 1
ATOM 618 C C . CYS A 1 79 ? -10.139 5.435 30.872 1.00 65.88 79 CYS A C 1
ATOM 620 O O . CYS A 1 79 ? -9.437 4.839 31.687 1.00 65.88 79 CYS A O 1
ATOM 622 N N . SER A 1 80 ? -10.565 6.681 31.055 1.00 66.31 80 SER A N 1
ATOM 623 C CA . SER A 1 80 ? -10.452 7.444 32.299 1.00 66.31 80 SER A CA 1
ATOM 624 C C . SER A 1 80 ? -11.775 8.139 32.587 1.00 66.31 80 SER A C 1
ATOM 626 O O . SER A 1 80 ? -12.620 8.237 31.697 1.00 66.31 80 SER A O 1
ATOM 628 N N . GLU A 1 81 ? -11.928 8.697 33.788 1.00 59.31 81 GLU A N 1
ATOM 629 C CA . GLU A 1 81 ? -13.116 9.465 34.181 1.00 59.31 81 GLU A CA 1
ATOM 630 C C . GLU A 1 81 ? -13.505 10.535 33.141 1.00 59.31 81 GLU A C 1
ATOM 632 O O . GLU A 1 81 ? -14.681 10.690 32.820 1.00 59.31 81 GLU A O 1
ATOM 637 N N . ASN A 1 82 ? -12.511 11.191 32.530 1.00 56.88 82 ASN A N 1
ATOM 638 C CA . ASN A 1 82 ? -12.712 12.336 31.639 1.00 56.88 82 ASN A CA 1
ATOM 639 C C . ASN A 1 82 ? -12.588 12.018 30.139 1.00 56.88 82 ASN A C 1
ATOM 641 O O . ASN A 1 82 ? -13.015 12.825 29.315 1.00 56.88 82 ASN A O 1
ATOM 645 N N . ALA A 1 83 ? -11.982 10.890 29.755 1.00 56.53 83 ALA A N 1
ATOM 646 C CA . ALA A 1 83 ? -11.689 10.600 28.351 1.00 56.53 83 ALA A CA 1
ATOM 647 C C . ALA A 1 83 ? -11.748 9.105 28.024 1.00 56.53 83 ALA A C 1
ATOM 649 O O . ALA A 1 83 ? -11.158 8.276 28.717 1.00 56.53 83 ALA A O 1
ATOM 650 N N . GLU A 1 84 ? -12.401 8.793 26.906 1.00 60.91 84 GLU A N 1
ATOM 651 C CA . GLU A 1 84 ? -12.356 7.494 26.236 1.00 60.91 84 GLU A CA 1
ATOM 652 C C . GLU A 1 84 ? -11.796 7.688 24.833 1.00 60.91 84 GLU A C 1
ATOM 654 O O . GLU A 1 84 ? -12.3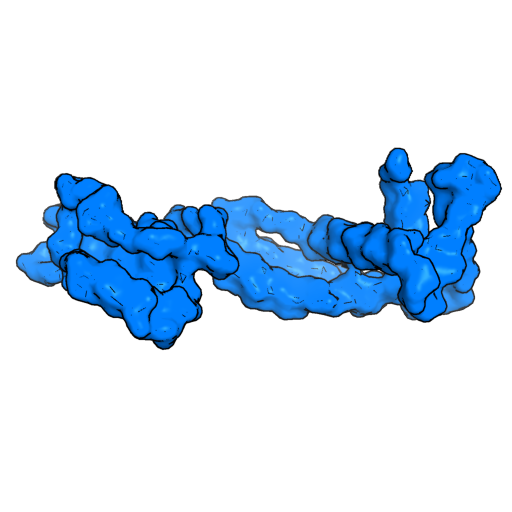16 8.496 24.060 1.00 60.91 84 GLU A O 1
ATOM 659 N N . TYR A 1 85 ? -10.751 6.943 24.481 1.00 61.28 85 TYR A N 1
ATOM 660 C CA . TYR A 1 85 ? -10.319 6.868 23.092 1.00 61.28 85 TYR A CA 1
ATOM 661 C C . TYR A 1 85 ? -9.899 5.454 22.712 1.00 61.28 85 TYR A C 1
ATOM 663 O O . TYR A 1 85 ? -9.355 4.690 23.510 1.00 61.28 85 TYR A O 1
ATOM 671 N N . LEU A 1 86 ? -10.156 5.132 21.448 1.00 63.59 86 LEU A N 1
ATOM 672 C CA . LEU A 1 86 ? -9.760 3.890 20.810 1.00 63.59 86 LEU A CA 1
ATOM 673 C C . LEU A 1 86 ? -9.017 4.240 19.524 1.00 63.59 86 LEU A C 1
ATOM 675 O O . LEU A 1 86 ? -9.573 4.856 18.613 1.00 63.59 86 LEU A O 1
ATOM 679 N N . MET A 1 87 ? -7.740 3.880 19.461 1.00 64.75 87 MET A N 1
ATOM 680 C CA . MET A 1 87 ? -6.856 4.236 18.363 1.00 64.75 87 MET A CA 1
ATOM 681 C C . MET A 1 87 ? -6.788 3.102 17.337 1.00 64.75 87 MET A C 1
ATOM 683 O O . MET A 1 87 ? -6.203 2.051 17.590 1.00 64.75 87 MET A O 1
ATOM 687 N N . ILE A 1 88 ? -7.360 3.336 16.152 1.00 65.56 88 ILE A N 1
ATOM 688 C CA . ILE A 1 88 ? -7.388 2.396 15.014 1.00 65.56 88 ILE A CA 1
ATOM 689 C C . ILE A 1 88 ? -6.662 3.059 13.826 1.00 65.56 88 ILE A C 1
ATOM 691 O O . ILE A 1 88 ? -7.236 3.377 12.788 1.00 65.56 88 ILE A O 1
ATOM 695 N N . LEU A 1 89 ? -5.379 3.385 14.008 1.00 62.69 89 LEU A N 1
ATOM 696 C CA . LEU A 1 89 ? -4.581 4.205 13.077 1.00 62.69 89 LEU A CA 1
ATOM 697 C C . LEU A 1 89 ? -3.862 3.436 11.959 1.00 62.69 89 LEU A C 1
ATOM 699 O O . LEU A 1 89 ? -3.328 4.080 11.051 1.00 62.69 89 LEU A O 1
ATOM 703 N N . VAL A 1 90 ? -3.851 2.096 11.969 1.00 58.47 90 VAL A N 1
ATOM 704 C CA . VAL A 1 90 ? -3.041 1.308 11.014 1.00 58.47 90 VAL A CA 1
ATOM 705 C C . VAL A 1 90 ? -3.373 1.665 9.558 1.00 58.47 90 VAL A C 1
ATOM 707 O O . VAL A 1 90 ? -2.464 1.829 8.740 1.00 58.47 90 VAL A O 1
ATOM 710 N N . ASN A 1 91 ? -4.655 1.883 9.232 1.00 53.81 91 ASN A N 1
ATOM 711 C CA . ASN A 1 91 ? -5.063 2.151 7.853 1.00 53.81 91 ASN A CA 1
ATOM 712 C C . ASN A 1 91 ? -5.284 3.610 7.483 1.00 53.81 91 ASN A C 1
ATOM 714 O O . ASN A 1 91 ? -5.128 3.888 6.307 1.00 53.81 91 ASN A O 1
ATOM 718 N N . PHE A 1 92 ? -5.490 4.563 8.400 1.00 57.78 92 PHE A N 1
ATOM 719 C CA . PHE A 1 92 ? -5.396 5.984 8.011 1.00 57.78 92 PHE A CA 1
ATOM 720 C C . PHE A 1 92 ? -3.994 6.297 7.458 1.00 57.78 92 PHE A C 1
ATOM 722 O O . PHE A 1 92 ? -3.836 7.022 6.472 1.00 57.78 92 PHE A O 1
ATOM 729 N N . TYR A 1 93 ? -2.966 5.659 8.027 1.00 58.81 93 TYR A N 1
ATOM 730 C CA . TYR A 1 93 ? -1.614 5.749 7.501 1.00 58.81 93 TYR A CA 1
ATOM 731 C C . TYR A 1 93 ? -1.448 5.044 6.140 1.00 58.81 93 TYR A C 1
ATOM 733 O O . TYR A 1 93 ? -0.984 5.681 5.195 1.00 58.81 93 TYR A O 1
ATOM 741 N N . ARG A 1 94 ? -1.850 3.768 5.990 1.00 57.28 94 ARG A N 1
ATOM 742 C CA . ARG A 1 94 ? -1.746 3.037 4.702 1.00 57.28 94 ARG A CA 1
ATOM 743 C C . ARG A 1 94 ? -2.642 3.615 3.589 1.00 57.28 94 ARG A C 1
ATOM 745 O O . ARG A 1 94 ? -2.255 3.659 2.425 1.00 57.28 94 ARG A O 1
ATOM 752 N N . SER A 1 95 ? -3.848 4.074 3.900 1.00 57.22 95 SER A N 1
ATOM 753 C CA . SER A 1 95 ? -4.800 4.551 2.890 1.00 57.22 95 SER A CA 1
ATOM 754 C C . SER A 1 95 ? -4.524 5.982 2.451 1.00 57.22 95 SER A C 1
ATOM 756 O O . SER A 1 95 ? -4.782 6.315 1.300 1.00 57.22 95 SER A O 1
ATOM 758 N N . THR A 1 96 ? -4.014 6.830 3.346 1.00 59.22 96 THR A N 1
ATOM 759 C CA . THR A 1 96 ? -3.870 8.267 3.081 1.00 59.22 96 THR A CA 1
ATOM 760 C C . THR A 1 96 ? -2.407 8.636 2.920 1.00 59.22 96 THR A C 1
ATOM 762 O O . THR A 1 96 ? -2.013 9.123 1.863 1.00 59.22 96 THR A O 1
ATOM 765 N N . ILE A 1 97 ? -1.566 8.343 3.916 1.00 62.59 97 ILE A N 1
ATOM 766 C CA . ILE A 1 97 ? -0.150 8.724 3.864 1.00 62.59 97 ILE A CA 1
ATOM 767 C C . ILE A 1 97 ? 0.614 7.837 2.882 1.00 62.59 97 ILE A C 1
ATOM 769 O O . ILE A 1 97 ? 1.288 8.372 2.007 1.00 62.59 97 ILE A O 1
ATOM 773 N N . GLU A 1 98 ? 0.474 6.509 2.937 1.00 64.88 98 GLU A N 1
ATOM 774 C CA . GLU A 1 98 ? 1.088 5.646 1.925 1.00 64.88 98 GLU A CA 1
ATOM 775 C C . GLU A 1 98 ? 0.495 5.952 0.543 1.00 64.88 98 GLU A C 1
ATOM 777 O O . GLU A 1 98 ? 1.269 6.106 -0.390 1.00 64.88 98 GLU A O 1
ATOM 782 N N . SER A 1 99 ? -0.817 6.133 0.365 1.00 66.88 99 SER A N 1
ATOM 783 C CA . SER A 1 99 ? -1.375 6.486 -0.957 1.00 66.88 99 SER A CA 1
ATOM 784 C C . SER A 1 99 ? -0.788 7.784 -1.528 1.00 66.88 99 SER A C 1
ATOM 786 O O . SER A 1 99 ? -0.275 7.773 -2.646 1.00 66.88 99 SER A O 1
ATOM 788 N N . ILE A 1 100 ? -0.750 8.872 -0.749 1.00 64.38 100 ILE A N 1
ATOM 789 C CA . ILE A 1 100 ? -0.197 10.166 -1.184 1.00 64.38 100 ILE A CA 1
ATOM 790 C C . ILE A 1 100 ? 1.311 10.063 -1.438 1.00 64.38 100 ILE A C 1
ATOM 792 O O . ILE A 1 100 ? 1.787 10.478 -2.497 1.00 64.38 100 ILE A O 1
ATOM 796 N N . LEU A 1 101 ? 2.066 9.454 -0.517 1.00 64.94 101 LEU A N 1
ATOM 797 C CA . LEU A 1 101 ? 3.509 9.258 -0.681 1.00 64.94 101 LEU A CA 1
ATOM 798 C C . LEU A 1 101 ? 3.826 8.348 -1.870 1.00 64.94 101 LEU A C 1
ATOM 800 O O . LEU A 1 101 ? 4.869 8.499 -2.498 1.00 64.94 101 LEU A O 1
ATOM 804 N N . THR A 1 102 ? 2.951 7.399 -2.203 1.00 64.38 102 THR A N 1
ATOM 805 C CA . THR A 1 102 ? 3.250 6.354 -3.187 1.00 64.38 102 THR A CA 1
ATOM 806 C C . THR A 1 102 ? 2.592 6.517 -4.545 1.00 64.38 102 THR A C 1
ATOM 808 O O . THR A 1 102 ? 2.970 5.784 -5.463 1.00 64.38 102 THR A O 1
ATOM 811 N N . ASN A 1 103 ? 1.667 7.466 -4.711 1.00 64.62 103 ASN A N 1
ATOM 812 C CA . ASN A 1 103 ? 0.931 7.670 -5.961 1.00 64.62 103 ASN A CA 1
ATOM 813 C C . ASN A 1 103 ? 1.881 7.844 -7.161 1.00 64.62 103 ASN A C 1
ATOM 815 O O . ASN A 1 103 ? 1.695 7.230 -8.208 1.00 64.62 103 ASN A O 1
ATOM 819 N N . CYS A 1 104 ? 2.976 8.587 -6.960 1.00 65.94 104 CYS A N 1
ATOM 820 C CA . CYS A 1 104 ? 3.991 8.841 -7.987 1.00 65.94 104 CYS A CA 1
ATOM 821 C C . CYS A 1 104 ? 5.421 8.493 -7.544 1.00 65.94 104 CYS A C 1
ATOM 823 O O . CYS A 1 104 ? 6.374 8.915 -8.199 1.00 65.94 104 CYS A O 1
ATOM 825 N N . VAL A 1 105 ? 5.605 7.720 -6.464 1.00 78.25 105 VAL A N 1
ATOM 826 C CA . VAL A 1 105 ? 6.945 7.419 -5.905 1.00 78.25 105 VAL A CA 1
ATOM 827 C C . VAL A 1 105 ? 7.888 6.804 -6.936 1.00 78.25 105 VAL A C 1
ATOM 829 O O . VAL A 1 105 ? 9.082 7.072 -6.938 1.00 78.25 105 VAL A O 1
ATOM 832 N N . THR A 1 106 ? 7.354 6.045 -7.891 1.00 79.31 106 THR A N 1
ATOM 833 C CA . THR A 1 106 ? 8.133 5.436 -8.976 1.00 79.31 106 THR A CA 1
ATOM 834 C C . THR A 1 106 ? 8.737 6.453 -9.951 1.00 79.31 106 THR A C 1
ATOM 836 O O . THR A 1 106 ? 9.632 6.094 -10.708 1.00 79.31 106 THR A O 1
ATOM 839 N N . VAL A 1 107 ? 8.245 7.696 -9.962 1.00 77.94 107 VAL A N 1
ATOM 840 C CA . VAL A 1 107 ? 8.680 8.772 -10.865 1.00 77.94 107 VAL A CA 1
ATOM 841 C C . VAL A 1 107 ? 9.759 9.640 -10.220 1.00 77.94 107 VAL A C 1
ATOM 843 O O . VAL A 1 107 ? 10.763 9.948 -10.860 1.00 77.94 107 VAL A O 1
ATOM 846 N N . TRP A 1 108 ? 9.560 10.040 -8.962 1.00 80.69 108 TRP A N 1
ATOM 847 C CA . TRP A 1 108 ? 10.410 11.036 -8.307 1.00 80.69 108 TRP A CA 1
ATOM 848 C C . TRP A 1 108 ? 11.452 10.433 -7.357 1.00 80.69 108 TRP A C 1
ATOM 850 O O . TRP A 1 108 ? 12.540 10.991 -7.244 1.00 80.69 108 TRP A O 1
ATOM 860 N N . TYR A 1 109 ? 11.188 9.276 -6.732 1.00 84.44 109 TYR A N 1
ATOM 861 C CA . TYR A 1 109 ? 12.062 8.716 -5.685 1.00 84.44 109 TYR A CA 1
ATOM 862 C C . TYR A 1 109 ? 13.479 8.434 -6.178 1.00 84.44 109 TYR A C 1
ATOM 864 O O . TYR A 1 109 ? 14.453 8.672 -5.472 1.00 84.44 109 TYR A O 1
ATOM 872 N N . GLY A 1 110 ? 13.607 7.975 -7.422 1.00 81.94 110 GLY A N 1
ATOM 873 C CA . GLY A 1 110 ? 14.900 7.697 -8.029 1.00 81.94 110 GLY A CA 1
ATOM 874 C C . GLY A 1 110 ? 15.787 8.925 -8.251 1.00 81.94 110 GLY A C 1
ATOM 875 O O . GLY A 1 110 ? 16.988 8.771 -8.452 1.00 81.94 110 GLY A O 1
ATOM 876 N N . ASN A 1 111 ? 15.203 10.124 -8.192 1.00 84.31 111 ASN A N 1
ATOM 877 C CA . ASN A 1 111 ? 15.899 11.404 -8.289 1.00 84.31 111 ASN A CA 1
ATOM 878 C C . ASN A 1 111 ? 16.056 12.105 -6.928 1.00 84.31 111 ASN A C 1
ATOM 880 O O . ASN A 1 111 ? 16.671 13.166 -6.869 1.00 84.31 111 ASN A O 1
ATOM 884 N N . CYS A 1 112 ? 15.517 11.540 -5.843 1.00 85.19 112 CYS A N 1
ATOM 885 C CA . CYS A 1 112 ? 15.667 12.102 -4.504 1.00 85.19 112 CYS A CA 1
ATOM 886 C C . CYS A 1 112 ? 17.104 11.991 -4.006 1.00 85.19 112 CYS A C 1
ATOM 888 O O . CYS A 1 112 ? 17.748 10.946 -4.150 1.00 85.19 112 CYS A O 1
ATOM 890 N N . SER A 1 113 ? 17.567 13.043 -3.334 1.00 85.94 113 SER A N 1
ATOM 891 C CA . SER A 1 113 ? 18.850 13.027 -2.641 1.00 85.94 113 SER A CA 1
ATOM 892 C C . SER A 1 113 ? 18.828 12.057 -1.454 1.00 85.94 113 SER A C 1
ATOM 894 O O . SER A 1 113 ? 17.772 11.655 -0.955 1.00 85.94 113 SER A O 1
ATOM 896 N N . ALA A 1 114 ? 20.010 11.703 -0.944 1.00 85.88 114 ALA A N 1
ATOM 897 C CA . ALA A 1 114 ? 20.115 10.867 0.250 1.00 85.88 114 ALA A CA 1
ATOM 898 C C . ALA A 1 114 ? 19.466 11.522 1.488 1.00 85.88 114 ALA A C 1
ATOM 900 O O . ALA A 1 114 ? 18.957 10.816 2.361 1.00 85.88 114 ALA A O 1
ATOM 901 N N . SER A 1 115 ? 19.460 12.858 1.578 1.00 85.69 115 SER A N 1
ATOM 902 C CA . SER A 1 115 ? 18.760 13.584 2.646 1.00 85.69 115 SER A CA 1
ATOM 903 C C . SER A 1 115 ? 17.243 13.461 2.523 1.00 85.69 115 SER A C 1
ATOM 905 O O . SER A 1 115 ? 16.589 13.184 3.529 1.00 85.69 115 SER A O 1
ATOM 907 N N . ASP A 1 116 ? 16.693 13.568 1.312 1.00 84.56 116 ASP A N 1
ATOM 908 C CA . ASP A 1 116 ? 15.246 13.449 1.078 1.00 84.56 116 ASP A CA 1
ATOM 909 C C . ASP A 1 116 ? 14.755 12.035 1.402 1.00 84.56 116 ASP A C 1
ATOM 911 O O . ASP A 1 116 ? 13.757 11.856 2.099 1.00 84.56 116 ASP A O 1
ATOM 915 N N . GLN A 1 117 ? 15.501 11.011 0.973 1.00 86.44 117 GLN A N 1
ATOM 916 C CA . GLN A 1 117 ? 15.185 9.611 1.280 1.00 86.44 117 GLN A CA 1
ATOM 917 C C . GLN A 1 117 ? 15.189 9.350 2.794 1.00 86.44 117 GLN A C 1
ATOM 919 O O . GLN A 1 117 ? 14.294 8.682 3.317 1.00 86.44 117 GLN A O 1
ATOM 924 N N . LYS A 1 118 ? 16.150 9.930 3.529 1.00 87.75 118 LYS A N 1
ATOM 925 C CA . LYS A 1 118 ? 16.180 9.859 4.999 1.00 87.75 118 LYS A CA 1
ATOM 926 C C . LYS A 1 118 ? 14.984 10.570 5.627 1.00 87.75 118 LYS A C 1
ATOM 928 O O . LYS A 1 118 ? 14.419 10.037 6.580 1.00 87.75 118 LYS A O 1
ATOM 933 N N . ALA A 1 119 ? 14.591 11.739 5.122 1.00 84.50 119 ALA A N 1
ATOM 934 C CA . ALA A 1 119 ? 13.422 12.465 5.616 1.00 84.50 119 ALA A CA 1
ATOM 935 C C . ALA A 1 119 ? 12.130 11.656 5.410 1.00 84.50 119 ALA A C 1
ATOM 937 O O . ALA A 1 119 ? 11.367 11.468 6.356 1.00 84.50 119 ALA A O 1
ATOM 938 N N . LEU A 1 120 ? 11.941 11.070 4.226 1.00 83.19 120 LEU A N 1
ATOM 939 C CA . LEU A 1 120 ? 10.809 10.188 3.928 1.00 83.19 120 LEU A CA 1
ATOM 940 C C . LEU A 1 120 ? 10.787 8.954 4.834 1.00 83.19 120 LEU A C 1
ATOM 942 O O . LEU A 1 120 ? 9.746 8.596 5.384 1.00 83.19 120 LEU A O 1
ATOM 946 N N . GLN A 1 121 ? 11.943 8.334 5.069 1.00 87.38 121 GLN A N 1
ATOM 947 C CA . GLN A 1 121 ? 12.022 7.191 5.973 1.00 87.38 121 GLN A CA 1
ATOM 948 C C . GLN A 1 121 ? 11.715 7.575 7.431 1.00 87.38 121 GLN A C 1
ATOM 950 O O . GLN A 1 121 ? 11.191 6.745 8.173 1.00 87.38 121 GLN A O 1
ATOM 955 N N . ARG A 1 122 ? 11.992 8.815 7.866 1.00 86.06 122 ARG A N 1
ATOM 956 C CA . ARG A 1 122 ? 11.560 9.298 9.193 1.00 86.06 122 ARG A CA 1
ATOM 957 C C . ARG A 1 122 ? 10.039 9.366 9.293 1.00 86.06 122 ARG A C 1
ATOM 959 O O . ARG A 1 122 ? 9.511 8.944 10.315 1.00 86.06 122 ARG A O 1
ATOM 966 N N . VAL A 1 123 ? 9.345 9.806 8.241 1.00 81.31 123 VAL A N 1
ATOM 967 C CA . VAL A 1 123 ? 7.870 9.799 8.197 1.00 81.31 123 VAL A CA 1
ATOM 968 C C . VAL A 1 123 ? 7.334 8.374 8.360 1.00 81.31 123 VAL A C 1
ATOM 970 O O . VAL A 1 123 ? 6.439 8.153 9.171 1.00 81.31 123 VAL A O 1
ATOM 973 N N . VAL A 1 124 ? 7.932 7.394 7.675 1.00 80.50 124 VAL A N 1
ATOM 974 C CA . VAL A 1 124 ? 7.584 5.966 7.832 1.00 80.50 124 VAL A CA 1
ATOM 975 C C . VAL A 1 124 ? 7.868 5.453 9.247 1.00 80.50 124 VAL A C 1
ATOM 977 O O . VAL A 1 124 ? 7.081 4.690 9.794 1.00 80.50 124 VAL A O 1
ATOM 980 N N . LYS A 1 125 ? 8.960 5.884 9.886 1.00 84.44 125 LYS A N 1
ATOM 981 C CA . LYS A 1 125 ? 9.275 5.486 11.270 1.00 84.44 125 LYS A CA 1
ATOM 982 C C . LYS A 1 125 ? 8.312 6.079 12.295 1.00 84.44 125 LYS A C 1
ATOM 984 O O . LYS A 1 125 ? 7.922 5.381 13.226 1.00 84.44 125 LYS A O 1
ATOM 989 N N . ILE A 1 126 ? 7.945 7.351 12.139 1.00 78.75 126 ILE A N 1
ATOM 990 C CA . ILE A 1 126 ? 6.944 8.008 12.991 1.00 78.75 126 ILE A CA 1
ATOM 991 C C . ILE A 1 126 ? 5.621 7.265 12.862 1.00 78.75 126 ILE A C 1
ATOM 993 O O . ILE A 1 126 ? 5.002 6.924 13.860 1.00 78.75 126 ILE A O 1
ATOM 997 N N . ALA A 1 127 ? 5.245 6.934 11.634 1.00 72.12 127 ALA A N 1
ATOM 998 C CA . ALA A 1 127 ? 4.064 6.146 11.368 1.00 72.12 127 ALA A CA 1
ATOM 999 C C . ALA A 1 127 ? 4.092 4.775 12.013 1.00 72.12 127 ALA A C 1
ATOM 1001 O O . ALA A 1 127 ? 3.162 4.444 12.720 1.00 72.12 127 ALA A O 1
ATOM 1002 N N . GLN A 1 128 ? 5.179 4.025 11.842 1.00 78.06 128 GLN A N 1
ATOM 1003 C CA . GLN A 1 128 ? 5.355 2.720 12.471 1.00 78.06 128 GLN A CA 1
ATOM 1004 C C . GLN A 1 128 ? 5.243 2.813 13.999 1.00 78.06 128 GLN A C 1
ATOM 1006 O O . GLN A 1 128 ? 4.671 1.926 14.627 1.00 78.06 128 GLN A O 1
ATOM 1011 N N . ARG A 1 129 ? 5.768 3.890 14.600 1.00 78.88 129 ARG A N 1
ATOM 1012 C CA . ARG A 1 129 ? 5.624 4.149 16.037 1.00 78.88 129 ARG A CA 1
ATOM 1013 C C . ARG A 1 129 ? 4.165 4.414 16.419 1.00 78.88 129 ARG A C 1
ATOM 1015 O O . ARG A 1 129 ? 3.715 3.874 17.416 1.00 78.88 129 ARG A O 1
ATOM 1022 N N . ILE A 1 130 ? 3.443 5.210 15.631 1.00 67.19 130 ILE A N 1
ATOM 1023 C CA . ILE A 1 130 ? 2.024 5.528 15.857 1.00 67.19 130 ILE A CA 1
ATOM 1024 C C . ILE A 1 130 ? 1.133 4.300 15.630 1.00 67.19 130 ILE A C 1
ATOM 1026 O O . ILE A 1 130 ? 0.178 4.084 16.364 1.00 67.19 130 ILE A O 1
ATOM 1030 N N . THR A 1 131 ? 1.424 3.491 14.611 1.00 63.94 131 THR A N 1
ATOM 1031 C CA . THR A 1 131 ? 0.602 2.344 14.217 1.00 63.94 131 THR A CA 1
ATOM 1032 C C . THR A 1 131 ? 0.926 1.070 14.990 1.00 63.94 131 THR A C 1
ATOM 1034 O O . THR A 1 131 ? 0.285 0.051 14.742 1.00 63.94 131 THR A O 1
ATOM 1037 N N . GLY A 1 132 ? 1.956 1.080 15.844 1.00 68.75 132 GLY A N 1
ATOM 1038 C CA . GLY A 1 132 ? 2.400 -0.079 16.628 1.00 68.75 132 GLY A CA 1
ATOM 1039 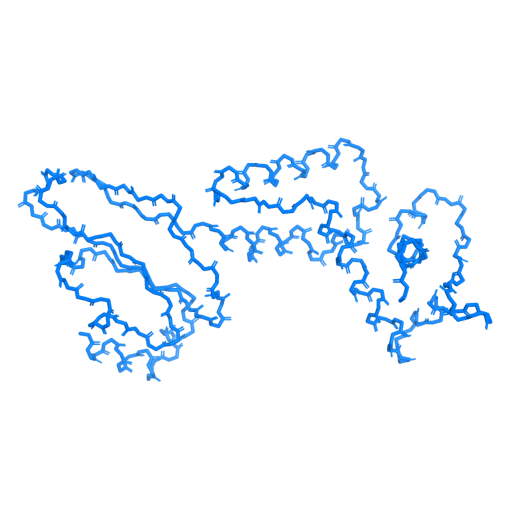C C . GLY A 1 132 ? 2.802 -1.309 15.799 1.00 68.75 132 GLY A C 1
ATOM 1040 O O . GLY A 1 132 ? 2.965 -2.394 16.345 1.00 68.75 132 GLY A O 1
ATOM 1041 N N . SER A 1 133 ? 2.948 -1.169 14.480 1.00 72.19 133 SER A N 1
ATOM 1042 C CA . SER A 1 133 ? 3.092 -2.278 13.529 1.00 72.19 133 SER A CA 1
ATOM 1043 C C . SER A 1 133 ? 4.259 -2.029 12.579 1.00 72.19 133 SER A C 1
ATOM 1045 O O . SER A 1 133 ? 4.477 -0.889 12.161 1.00 72.19 133 SER A O 1
ATOM 1047 N N . PRO A 1 134 ? 5.032 -3.069 12.212 1.00 78.50 134 PRO A N 1
ATOM 1048 C CA . PRO A 1 134 ? 6.152 -2.905 11.299 1.00 78.50 134 PRO A CA 1
ATOM 1049 C C . PRO A 1 134 ? 5.649 -2.450 9.926 1.00 78.50 134 PRO A C 1
ATOM 1051 O O . PRO A 1 134 ? 4.828 -3.115 9.292 1.00 78.50 134 PRO A O 1
ATOM 1054 N N . LEU A 1 135 ? 6.171 -1.318 9.452 1.00 78.81 135 LEU A N 1
ATOM 1055 C CA . LEU A 1 135 ? 5.880 -0.801 8.119 1.00 78.81 135 LEU A CA 1
ATOM 1056 C C . LEU A 1 135 ? 7.081 -1.032 7.193 1.00 78.81 135 LEU A C 1
ATOM 1058 O O . LEU A 1 135 ? 8.231 -0.908 7.625 1.00 78.81 135 LEU A O 1
ATOM 1062 N N . PRO A 1 136 ? 6.848 -1.367 5.911 1.00 83.81 136 PRO A N 1
ATOM 1063 C CA . PRO A 1 136 ? 7.932 -1.507 4.948 1.00 83.81 136 PRO A CA 1
ATOM 1064 C C . PRO A 1 136 ? 8.657 -0.169 4.760 1.00 83.81 136 PRO A C 1
ATOM 1066 O O . PRO A 1 136 ? 8.040 0.896 4.792 1.00 83.81 136 PRO A O 1
ATOM 1069 N N . SER A 1 137 ? 9.969 -0.213 4.513 1.00 87.31 137 SER A N 1
ATOM 1070 C CA . SER A 1 137 ? 10.724 0.997 4.173 1.00 87.31 137 SER A CA 1
ATOM 1071 C C . SER A 1 137 ? 10.208 1.622 2.876 1.00 87.31 137 SER A C 1
ATOM 1073 O O . SER A 1 137 ? 9.699 0.927 1.988 1.00 87.31 137 SER A O 1
ATOM 1075 N N . ILE A 1 138 ? 10.381 2.939 2.735 1.00 83.75 138 ILE A N 1
ATOM 1076 C CA . ILE A 1 138 ? 9.944 3.657 1.529 1.00 83.75 138 ILE A CA 1
ATOM 1077 C C . ILE A 1 138 ? 10.608 3.092 0.262 1.00 83.75 138 ILE A C 1
ATOM 1079 O O . ILE A 1 138 ? 9.980 3.015 -0.793 1.00 83.75 138 ILE A O 1
ATOM 1083 N N . GLU A 1 139 ? 11.842 2.600 0.388 1.00 86.94 139 GLU A N 1
ATOM 1084 C CA . GLU A 1 139 ? 12.577 1.934 -0.685 1.00 86.94 139 GLU A CA 1
ATOM 1085 C C . GLU A 1 139 ? 11.909 0.623 -1.119 1.00 86.94 139 GLU A C 1
ATOM 1087 O O . GLU A 1 139 ? 11.716 0.383 -2.312 1.00 86.94 139 GLU A O 1
ATOM 1092 N N . VAL A 1 140 ? 11.497 -0.222 -0.168 1.00 87.94 140 VAL A N 1
ATOM 1093 C CA . VAL A 1 140 ? 10.802 -1.483 -0.473 1.00 87.94 140 VAL A CA 1
ATOM 1094 C C . VAL A 1 140 ? 9.470 -1.203 -1.164 1.00 87.94 140 VAL A C 1
ATOM 1096 O O . VAL A 1 140 ? 9.134 -1.854 -2.160 1.00 87.94 140 VAL A O 1
ATOM 1099 N N . VAL A 1 141 ? 8.728 -0.204 -0.680 1.00 83.69 141 VAL A N 1
ATOM 1100 C CA . VAL A 1 141 ? 7.460 0.218 -1.286 1.00 83.69 141 VAL A CA 1
ATOM 1101 C C . VAL A 1 141 ? 7.680 0.722 -2.713 1.00 83.69 141 VAL A C 1
ATOM 1103 O O . VAL A 1 141 ? 6.962 0.306 -3.630 1.00 83.69 141 VAL A O 1
ATOM 1106 N N . GLN A 1 142 ? 8.704 1.552 -2.930 1.00 86.06 142 GLN A N 1
ATOM 1107 C CA . GLN A 1 142 ? 9.075 2.038 -4.256 1.00 86.06 142 GLN A CA 1
ATOM 1108 C C . GLN A 1 142 ? 9.431 0.886 -5.195 1.00 86.06 142 GLN A C 1
ATOM 1110 O O . GLN A 1 142 ? 8.875 0.817 -6.293 1.00 86.06 142 GLN A O 1
ATOM 1115 N N . ARG A 1 143 ? 10.284 -0.052 -4.765 1.00 88.62 143 ARG A N 1
ATOM 1116 C CA . ARG A 1 143 ? 10.703 -1.200 -5.582 1.00 88.62 143 ARG A CA 1
ATOM 1117 C C . ARG A 1 143 ? 9.511 -2.059 -5.978 1.00 88.62 143 ARG A C 1
ATOM 1119 O O . ARG A 1 143 ? 9.341 -2.370 -7.157 1.00 88.62 143 ARG A O 1
ATOM 1126 N N . LYS A 1 144 ? 8.650 -2.403 -5.014 1.00 87.56 144 LYS A N 1
ATOM 1127 C CA . LYS A 1 144 ? 7.448 -3.218 -5.246 1.00 87.56 144 LYS A CA 1
ATOM 1128 C C . LYS A 1 144 ? 6.511 -2.552 -6.254 1.00 87.56 144 LYS A C 1
ATOM 1130 O O .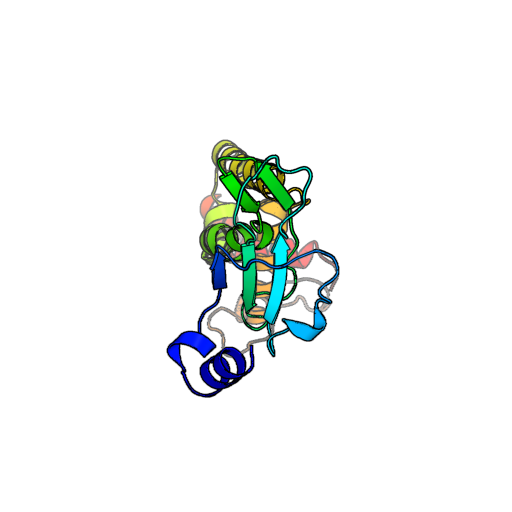 LYS A 1 144 ? 6.030 -3.210 -7.179 1.00 87.56 144 LYS A O 1
ATOM 1135 N N . ARG A 1 145 ? 6.275 -1.244 -6.116 1.00 85.56 145 ARG A N 1
ATOM 1136 C CA . ARG A 1 145 ? 5.423 -0.481 -7.044 1.00 85.56 145 ARG A CA 1
ATOM 1137 C C . ARG A 1 145 ? 6.058 -0.332 -8.421 1.00 85.56 145 ARG A C 1
ATOM 1139 O O . ARG A 1 145 ? 5.355 -0.502 -9.416 1.00 85.56 145 ARG A O 1
ATOM 1146 N N . CYS A 1 146 ? 7.367 -0.095 -8.478 1.00 88.94 146 CYS A N 1
ATOM 1147 C CA . CYS A 1 146 ? 8.121 -0.002 -9.722 1.00 88.94 146 CYS A CA 1
ATOM 1148 C C . CYS A 1 146 ? 8.022 -1.313 -10.512 1.00 88.94 146 CYS A C 1
ATOM 1150 O O . CYS A 1 146 ? 7.594 -1.298 -11.663 1.00 88.94 146 CYS A O 1
ATOM 1152 N N . LEU A 1 147 ? 8.275 -2.455 -9.862 1.00 90.69 147 LEU A N 1
ATOM 1153 C CA . LEU A 1 147 ? 8.130 -3.782 -10.465 1.00 90.69 147 LEU A CA 1
ATOM 1154 C C . LEU A 1 147 ? 6.700 -4.056 -10.935 1.00 90.69 147 LEU A C 1
ATOM 1156 O O . LEU A 1 147 ? 6.503 -4.515 -12.056 1.00 90.69 147 LEU A O 1
ATOM 1160 N N . ARG A 1 148 ? 5.689 -3.757 -10.110 1.00 89.88 148 ARG A N 1
ATOM 1161 C CA . ARG A 1 148 ? 4.280 -3.954 -10.483 1.00 89.88 148 ARG A CA 1
ATOM 1162 C C . ARG A 1 148 ? 3.909 -3.145 -11.727 1.00 89.88 148 ARG A C 1
ATOM 1164 O O . ARG A 1 148 ? 3.315 -3.695 -12.651 1.00 89.88 148 ARG A O 1
ATOM 1171 N N . LYS A 1 149 ? 4.279 -1.860 -11.768 1.00 88.94 149 LYS A N 1
ATOM 1172 C CA . LYS A 1 149 ? 4.002 -0.986 -12.915 1.00 88.94 149 LYS A CA 1
ATOM 1173 C C . LYS A 1 149 ? 4.773 -1.438 -14.155 1.00 88.94 149 LYS A C 1
ATOM 1175 O O . LYS A 1 149 ? 4.183 -1.517 -15.225 1.00 88.94 149 LYS A O 1
ATOM 1180 N N . ALA A 1 150 ? 6.049 -1.788 -14.009 1.00 91.88 150 ALA A N 1
ATOM 1181 C CA . ALA A 1 150 ? 6.883 -2.272 -15.103 1.00 91.88 150 ALA A CA 1
ATOM 1182 C C . ALA A 1 150 ? 6.333 -3.568 -15.711 1.00 91.88 150 ALA A C 1
ATOM 1184 O O . ALA A 1 150 ? 6.180 -3.655 -16.922 1.00 91.88 150 ALA A O 1
ATOM 1185 N N . ARG A 1 151 ? 5.937 -4.536 -14.874 1.00 92.00 151 ARG A N 1
ATOM 1186 C CA . ARG A 1 151 ? 5.294 -5.784 -15.317 1.00 92.00 151 ARG A CA 1
ATOM 1187 C C . ARG A 1 151 ? 3.955 -5.533 -16.004 1.00 92.00 151 ARG A C 1
ATOM 1189 O O . ARG A 1 151 ? 3.644 -6.216 -16.969 1.00 92.00 151 ARG A O 1
ATOM 1196 N N . SER A 1 152 ? 3.168 -4.569 -15.525 1.00 92.31 152 SER A N 1
ATOM 1197 C CA . SER A 1 152 ? 1.913 -4.178 -16.178 1.00 92.31 152 SER A CA 1
ATOM 1198 C C . SER A 1 152 ? 2.161 -3.600 -17.572 1.00 92.31 152 SER A C 1
ATOM 1200 O O . SER A 1 152 ? 1.494 -4.020 -18.507 1.00 92.31 152 SER A O 1
ATOM 1202 N N . ILE A 1 153 ? 3.147 -2.711 -17.731 1.00 92.56 153 ILE A N 1
ATOM 1203 C CA . ILE A 1 153 ? 3.502 -2.137 -19.039 1.00 92.56 153 ILE A CA 1
ATOM 1204 C C . ILE A 1 153 ? 4.098 -3.203 -19.969 1.00 92.56 153 ILE A C 1
ATOM 1206 O O . ILE A 1 153 ? 3.767 -3.250 -21.148 1.00 92.56 153 ILE A O 1
ATOM 1210 N N . ALA A 1 154 ? 4.963 -4.075 -19.449 1.00 92.06 154 ALA A N 1
ATOM 1211 C CA . ALA A 1 154 ? 5.586 -5.140 -20.231 1.00 92.06 154 ALA A CA 1
ATOM 1212 C C . ALA A 1 154 ? 4.570 -6.181 -20.734 1.00 92.06 154 ALA A C 1
ATOM 1214 O O . ALA A 1 154 ? 4.809 -6.811 -21.754 1.00 92.06 154 ALA A O 1
ATOM 1215 N N . LYS A 1 155 ? 3.442 -6.367 -20.036 1.00 92.81 155 LYS A N 1
ATOM 1216 C CA . LYS A 1 155 ? 2.346 -7.252 -20.468 1.00 92.81 155 LYS A CA 1
ATOM 1217 C C . LYS A 1 155 ? 1.372 -6.589 -21.446 1.00 92.81 155 LYS A C 1
ATOM 1219 O O . LYS A 1 155 ? 0.691 -7.292 -22.182 1.00 92.81 155 LYS A O 1
ATOM 1224 N N . ASP A 1 156 ? 1.275 -5.263 -21.425 1.00 93.50 156 ASP A N 1
ATOM 1225 C CA . ASP A 1 156 ? 0.344 -4.499 -22.251 1.00 93.50 156 ASP A CA 1
ATOM 1226 C C . ASP A 1 156 ? 1.003 -4.061 -23.564 1.00 93.50 156 ASP A C 1
ATOM 1228 O O . ASP A 1 156 ? 1.754 -3.086 -23.608 1.00 93.50 156 ASP A O 1
ATOM 1232 N N . ASN A 1 157 ? 0.692 -4.772 -24.649 1.00 92.81 157 ASN A N 1
ATOM 1233 C CA . ASN A 1 157 ? 1.213 -4.469 -25.984 1.00 92.81 157 ASN A CA 1
ATOM 1234 C C . ASN A 1 157 ? 0.669 -3.150 -26.564 1.00 92.81 157 ASN A C 1
ATOM 1236 O O . ASN A 1 157 ? 1.274 -2.604 -27.485 1.00 92.81 157 ASN A O 1
ATOM 1240 N N . SER A 1 158 ? -0.455 -2.633 -26.048 1.00 95.06 158 SER A N 1
ATOM 1241 C CA . SER A 1 158 ? -1.044 -1.361 -26.493 1.00 95.06 158 SER A CA 1
ATOM 1242 C C . SER A 1 158 ? -0.381 -0.143 -25.845 1.00 95.06 158 SER A C 1
ATOM 1244 O O . SER A 1 158 ? -0.528 0.985 -26.318 1.00 95.06 158 SER A O 1
ATOM 1246 N N . HIS A 1 159 ? 0.392 -0.355 -24.777 1.00 93.31 159 HIS A N 1
ATOM 1247 C CA . HIS A 1 159 ? 1.039 0.728 -24.059 1.00 93.31 159 HIS A CA 1
ATOM 1248 C C . HIS A 1 159 ? 2.120 1.402 -24.932 1.00 93.31 159 HIS A C 1
ATOM 1250 O O . HIS A 1 159 ? 3.017 0.719 -25.437 1.00 93.31 159 HIS A O 1
ATOM 1256 N N . PRO A 1 160 ? 2.160 2.747 -25.033 1.00 94.56 160 PRO A N 1
ATOM 1257 C CA . PRO A 1 160 ? 3.081 3.458 -25.935 1.00 94.56 160 PRO A CA 1
ATOM 1258 C C . PRO A 1 160 ? 4.559 3.156 -25.651 1.00 94.56 160 PRO A C 1
ATOM 1260 O O . PRO A 1 160 ? 5.392 3.113 -26.552 1.00 94.56 160 PRO A O 1
ATOM 1263 N N . ASN A 1 161 ? 4.881 2.893 -24.384 1.00 92.25 161 ASN A N 1
ATOM 1264 C CA . ASN A 1 161 ? 6.237 2.577 -23.934 1.00 92.25 161 ASN A CA 1
ATOM 1265 C C . ASN A 1 161 ? 6.510 1.071 -23.754 1.00 92.25 161 ASN A C 1
ATOM 1267 O O . ASN A 1 161 ? 7.524 0.720 -23.154 1.00 92.25 161 ASN A O 1
ATOM 1271 N N . HIS A 1 162 ? 5.645 0.176 -24.249 1.00 93.19 162 HIS A N 1
ATOM 1272 C CA . HIS A 1 162 ? 5.848 -1.279 -24.164 1.00 93.19 162 HIS A CA 1
ATOM 1273 C C . HIS A 1 162 ? 7.218 -1.706 -24.719 1.00 93.19 162 HIS A C 1
ATOM 1275 O O . HIS A 1 162 ? 7.940 -2.484 -24.099 1.00 93.19 162 HIS A O 1
ATOM 1281 N N . ARG A 1 163 ? 7.639 -1.096 -25.837 1.00 93.12 163 ARG A N 1
ATOM 1282 C CA . ARG A 1 163 ? 8.922 -1.376 -26.511 1.00 93.12 163 ARG A CA 1
ATOM 1283 C C . ARG A 1 163 ? 10.154 -1.156 -25.623 1.00 93.12 163 ARG A C 1
ATOM 1285 O O . ARG A 1 163 ? 11.199 -1.754 -25.875 1.00 93.12 163 ARG A O 1
ATOM 1292 N N . LEU A 1 164 ? 10.051 -0.336 -24.573 1.00 93.00 164 LEU A N 1
ATOM 1293 C CA . LEU A 1 164 ? 11.142 -0.134 -23.612 1.00 93.00 164 LEU A CA 1
ATOM 1294 C C . LEU A 1 164 ? 11.392 -1.369 -22.730 1.00 93.00 164 LEU A C 1
ATOM 1296 O O . LEU A 1 164 ? 12.470 -1.495 -22.157 1.00 93.00 164 LEU A O 1
ATOM 1300 N N . PHE A 1 165 ? 10.435 -2.296 -22.659 1.00 93.75 165 PHE A N 1
ATOM 1301 C CA . PHE A 1 165 ? 10.521 -3.555 -21.921 1.00 93.75 165 PHE A CA 1
ATOM 1302 C C . PHE A 1 165 ? 10.693 -4.755 -22.864 1.00 93.75 165 PHE A C 1
ATOM 1304 O O . PHE A 1 165 ? 10.020 -5.772 -22.735 1.00 93.75 165 PHE A O 1
ATOM 1311 N N . THR A 1 166 ? 11.635 -4.658 -23.802 1.00 92.81 166 THR A N 1
ATOM 1312 C CA . THR A 1 166 ? 11.949 -5.756 -24.731 1.00 92.81 166 THR A CA 1
ATOM 1313 C C . THR A 1 166 ? 12.903 -6.764 -24.084 1.00 92.81 166 THR A C 1
ATOM 1315 O O . THR A 1 166 ? 13.973 -6.379 -23.606 1.00 92.81 166 THR A O 1
ATOM 1318 N N . LEU A 1 167 ? 12.559 -8.054 -24.099 1.00 93.06 167 LEU A N 1
ATOM 1319 C CA . LEU A 1 167 ? 13.453 -9.133 -23.663 1.00 93.06 167 LEU A CA 1
ATOM 1320 C C . LEU A 1 167 ? 14.582 -9.379 -24.679 1.00 93.06 167 LEU A C 1
ATOM 1322 O O . LEU A 1 167 ? 14.422 -9.197 -25.885 1.00 93.06 167 LEU A O 1
ATOM 1326 N N . LEU A 1 168 ? 15.749 -9.793 -24.186 1.00 92.38 168 LEU A N 1
ATOM 1327 C CA . LEU A 1 168 ? 16.833 -10.318 -25.019 1.00 92.38 168 LEU A CA 1
ATOM 1328 C C . LEU A 1 168 ? 16.451 -11.691 -25.601 1.00 92.38 168 LEU A C 1
ATOM 1330 O O . LEU A 1 168 ? 15.588 -12.355 -25.029 1.00 92.38 168 LEU A O 1
ATOM 1334 N N . PRO A 1 169 ? 17.128 -12.168 -26.666 1.00 92.50 169 PRO A N 1
ATOM 1335 C CA . PRO A 1 169 ? 16.823 -13.463 -27.289 1.00 92.50 169 PRO A CA 1
ATOM 1336 C C . PRO A 1 169 ? 16.814 -14.653 -26.320 1.00 92.50 169 PRO A C 1
ATOM 1338 O O . PRO A 1 169 ? 16.109 -15.627 -26.540 1.00 92.50 169 PRO A O 1
ATOM 1341 N N . SER A 1 170 ? 17.557 -14.565 -25.213 1.00 90.44 170 SER A N 1
ATOM 1342 C CA . SER A 1 170 ? 17.562 -15.586 -24.162 1.00 90.44 170 SER A CA 1
ATOM 1343 C C . SER A 1 170 ? 16.270 -15.659 -23.339 1.00 90.44 170 SER A C 1
ATOM 1345 O O . SER A 1 170 ? 16.131 -16.575 -22.536 1.00 90.44 170 SER A O 1
ATOM 1347 N N . GLY A 1 171 ? 15.372 -14.673 -23.442 1.00 87.62 171 GLY A N 1
ATOM 1348 C CA . GLY A 1 171 ? 14.135 -14.567 -22.659 1.00 87.62 171 GLY A CA 1
ATOM 1349 C C . GLY A 1 171 ? 14.332 -14.239 -21.172 1.00 87.62 171 GLY A C 1
ATOM 1350 O O . GLY A 1 171 ? 13.358 -14.023 -20.461 1.00 87.62 171 GLY A O 1
ATOM 1351 N N . LYS A 1 172 ? 15.579 -14.171 -20.685 1.00 87.12 172 LYS A N 1
ATOM 1352 C CA . LYS A 1 172 ? 15.893 -14.063 -19.246 1.00 87.12 172 LYS A CA 1
ATOM 1353 C C . LYS A 1 172 ? 16.072 -12.637 -18.732 1.00 87.12 172 LYS A C 1
ATOM 1355 O O . LYS A 1 172 ? 16.023 -12.412 -17.529 1.00 87.12 172 LYS A O 1
ATOM 1360 N N . ARG A 1 173 ? 16.389 -11.687 -19.612 1.00 91.44 173 ARG A N 1
ATOM 1361 C CA . ARG A 1 173 ? 16.741 -10.309 -19.236 1.00 91.44 173 ARG A CA 1
ATOM 1362 C C . ARG A 1 173 ? 16.113 -9.313 -20.193 1.00 91.44 173 ARG A C 1
ATOM 1364 O O . ARG A 1 173 ? 16.060 -9.560 -21.396 1.00 91.44 173 ARG A O 1
ATOM 1371 N N . TYR A 1 174 ? 15.707 -8.172 -19.658 1.00 92.50 174 TYR A N 1
ATOM 1372 C CA . TYR A 1 174 ? 15.258 -7.015 -20.418 1.00 92.50 174 TYR A CA 1
ATOM 1373 C C . TYR A 1 174 ? 16.455 -6.246 -20.975 1.00 92.50 174 TYR A C 1
ATOM 1375 O O . TYR A 1 174 ? 17.503 -6.129 -20.330 1.00 92.50 174 TYR A O 1
ATOM 1383 N N . ARG A 1 175 ? 16.290 -5.689 -22.174 1.00 92.88 175 ARG A N 1
ATOM 1384 C CA . ARG A 1 175 ? 17.278 -4.827 -22.818 1.00 92.88 175 ARG A CA 1
ATOM 1385 C C . ARG A 1 175 ? 17.500 -3.575 -21.968 1.00 92.88 175 ARG A C 1
ATOM 1387 O O . ARG A 1 175 ? 16.583 -2.785 -21.771 1.00 92.88 175 ARG A O 1
ATOM 1394 N N . SER A 1 176 ? 18.729 -3.388 -21.491 1.00 91.31 176 SER A N 1
ATOM 1395 C CA . SER A 1 176 ? 19.120 -2.197 -20.732 1.00 91.31 176 SER A CA 1
ATOM 1396 C C . SER A 1 176 ? 18.914 -0.918 -21.545 1.00 91.31 176 SER A C 1
ATOM 1398 O O . SER A 1 176 ? 19.222 -0.871 -22.737 1.00 91.31 176 SER A O 1
ATOM 1400 N N . LEU A 1 177 ? 18.440 0.138 -20.883 1.00 90.50 177 LEU A N 1
ATOM 1401 C CA . LEU A 1 177 ? 18.314 1.468 -21.475 1.00 90.50 177 LEU A CA 1
ATOM 1402 C C . LEU A 1 177 ? 19.616 2.243 -21.258 1.00 90.50 177 LEU A C 1
ATOM 1404 O O . LEU A 1 177 ? 20.089 2.364 -20.129 1.00 90.50 177 LEU A O 1
ATOM 1408 N N . GLY A 1 178 ? 20.196 2.775 -22.334 1.00 88.19 178 GLY A N 1
ATOM 1409 C CA . GLY A 1 178 ? 21.376 3.632 -22.242 1.00 88.19 178 GLY A CA 1
ATOM 1410 C C . GLY A 1 178 ? 21.027 4.971 -21.592 1.00 88.19 178 GLY A C 1
ATOM 1411 O O . GLY A 1 178 ? 20.121 5.663 -22.051 1.00 88.19 178 GLY A O 1
ATOM 1412 N N . THR A 1 179 ? 21.749 5.357 -20.538 1.00 89.19 179 THR A N 1
ATOM 1413 C CA . THR A 1 179 ? 21.510 6.616 -19.816 1.00 89.19 179 THR A CA 1
ATOM 1414 C C . THR A 1 179 ? 22.744 7.506 -19.848 1.00 89.19 179 THR A C 1
ATOM 1416 O O . THR A 1 179 ? 23.804 7.082 -19.398 1.00 89.19 179 THR A O 1
ATOM 1419 N N . ARG A 1 180 ? 22.605 8.748 -20.332 1.00 89.38 180 ARG A N 1
ATOM 1420 C CA . ARG A 1 180 ? 23.702 9.738 -20.370 1.00 89.38 180 ARG A CA 1
ATOM 1421 C C . ARG A 1 180 ? 23.725 10.688 -19.171 1.00 89.38 180 ARG A C 1
ATOM 1423 O O . ARG A 1 180 ? 24.746 11.306 -18.908 1.00 89.38 180 ARG A O 1
ATOM 1430 N N . THR A 1 181 ? 22.614 10.814 -18.447 1.00 89.69 181 THR A N 1
ATOM 1431 C CA . THR A 1 181 ? 22.480 11.732 -17.308 1.00 89.69 181 THR A CA 1
ATOM 1432 C C . THR A 1 181 ? 21.993 10.988 -16.071 1.00 89.69 181 THR A C 1
ATOM 1434 O O . THR A 1 181 ? 21.218 10.030 -16.174 1.00 89.69 181 THR A O 1
ATOM 1437 N N . SER A 1 182 ? 22.415 11.452 -14.892 1.00 85.94 182 SER A N 1
ATOM 1438 C CA . SER A 1 182 ? 21.934 10.946 -13.599 1.00 85.94 182 SER A CA 1
ATOM 1439 C C . SER A 1 182 ? 20.416 11.076 -13.479 1.00 85.94 182 SER A C 1
ATOM 1441 O O . SER A 1 182 ? 19.757 10.127 -13.072 1.00 85.94 182 SER A O 1
ATOM 1443 N N . ARG A 1 183 ? 19.853 12.197 -13.945 1.00 86.12 183 ARG A N 1
ATOM 1444 C CA . ARG A 1 183 ? 18.406 12.444 -13.976 1.00 86.12 183 ARG A CA 1
ATOM 1445 C C . ARG A 1 183 ? 17.638 11.393 -14.779 1.00 86.12 183 ARG A C 1
ATOM 1447 O O . ARG A 1 183 ? 16.620 10.883 -14.320 1.00 86.12 183 ARG A O 1
ATOM 1454 N N . PHE A 1 184 ? 18.108 11.048 -15.982 1.00 87.88 184 PHE A N 1
ATOM 1455 C CA . PHE A 1 184 ? 17.438 10.017 -16.777 1.00 87.88 184 PHE A CA 1
ATOM 1456 C C . PHE A 1 184 ? 17.620 8.636 -16.143 1.00 87.88 184 PHE A C 1
ATOM 1458 O O . PHE A 1 184 ? 16.652 7.885 -16.035 1.00 87.88 184 PHE A O 1
ATOM 1465 N N . ARG A 1 185 ? 18.816 8.332 -15.623 1.00 88.19 185 ARG A N 1
ATOM 1466 C CA . ARG A 1 185 ? 19.080 7.098 -14.868 1.00 88.19 185 ARG A CA 1
ATOM 1467 C C . ARG A 1 185 ? 18.194 6.955 -13.626 1.00 88.19 185 ARG A C 1
ATOM 1469 O O . ARG A 1 185 ? 17.802 5.841 -13.295 1.00 88.19 185 ARG A O 1
ATOM 1476 N N . GLY A 1 186 ? 17.862 8.067 -12.974 1.00 85.38 186 GLY A N 1
ATOM 1477 C CA . GLY A 1 186 ? 16.959 8.151 -11.827 1.00 85.38 186 GLY A CA 1
ATOM 1478 C C . GLY A 1 186 ? 15.469 8.082 -12.178 1.00 85.38 186 GLY A C 1
ATOM 1479 O O . GLY A 1 186 ? 14.635 7.999 -11.283 1.00 85.38 186 GLY A O 1
ATOM 1480 N N . SER A 1 187 ? 15.107 8.127 -13.462 1.00 87.25 187 SER A N 1
ATOM 1481 C CA . SER A 1 187 ? 13.709 8.069 -13.898 1.00 87.25 187 SER A CA 1
ATOM 1482 C C . SER A 1 187 ? 13.146 6.643 -13.897 1.00 87.25 187 SER A C 1
ATOM 1484 O O . SER A 1 187 ? 13.882 5.656 -13.840 1.00 87.25 187 SER A O 1
ATOM 1486 N N . PHE A 1 188 ? 11.819 6.535 -13.995 1.00 90.50 188 PHE A N 1
ATOM 1487 C CA . PHE A 1 188 ? 11.095 5.268 -13.893 1.00 90.50 188 PHE A CA 1
ATOM 1488 C C . PHE A 1 188 ? 11.636 4.160 -14.812 1.00 90.50 188 PHE A C 1
ATOM 1490 O O . PHE A 1 188 ? 11.919 3.071 -14.325 1.00 90.50 188 PHE A O 1
ATOM 1497 N N . PHE A 1 189 ? 11.790 4.402 -16.121 1.00 92.44 189 PHE A N 1
ATOM 1498 C CA . PHE A 1 189 ? 12.077 3.319 -17.073 1.00 92.44 189 PHE A CA 1
ATOM 1499 C C . PHE A 1 189 ? 13.465 2.681 -16.883 1.00 92.44 189 PHE A C 1
ATOM 1501 O O . PHE A 1 189 ? 13.527 1.456 -16.761 1.00 92.44 189 PHE A O 1
ATOM 1508 N N . PRO A 1 190 ? 14.579 3.438 -16.794 1.00 92.25 190 PRO A N 1
ATOM 1509 C CA . PRO A 1 190 ? 15.891 2.831 -16.569 1.00 92.25 190 PRO A CA 1
ATOM 1510 C C . PRO A 1 190 ? 15.990 2.121 -15.215 1.00 92.25 190 PRO A C 1
ATOM 1512 O O . PRO A 1 190 ? 16.583 1.040 -15.127 1.00 92.25 190 PRO A O 1
ATOM 1515 N N . GLN A 1 191 ? 15.357 2.672 -14.172 1.00 91.50 191 GLN A N 1
ATOM 1516 C CA . GLN A 1 191 ? 15.281 2.003 -12.873 1.00 91.50 191 GLN A CA 1
ATOM 1517 C C . GLN A 1 191 ? 14.460 0.718 -12.937 1.00 91.50 191 GLN A C 1
ATOM 1519 O O . GLN A 1 191 ? 14.909 -0.312 -12.444 1.00 91.50 191 GLN A O 1
ATOM 1524 N N . ALA A 1 192 ? 13.294 0.747 -13.579 1.00 92.69 192 ALA A N 1
ATOM 1525 C CA . ALA A 1 192 ? 12.421 -0.409 -13.733 1.00 92.69 192 ALA A CA 1
ATOM 1526 C C . ALA A 1 192 ? 13.119 -1.566 -14.456 1.00 92.69 192 ALA A C 1
ATOM 1528 O O . ALA A 1 192 ? 13.062 -2.698 -13.985 1.00 92.69 192 ALA A O 1
ATOM 1529 N N . VAL A 1 193 ? 13.824 -1.287 -15.557 1.00 93.44 193 VAL A N 1
ATOM 1530 C CA . VAL A 1 193 ? 14.588 -2.300 -16.304 1.00 93.44 193 VAL A CA 1
ATOM 1531 C C . VAL A 1 193 ? 15.717 -2.882 -15.450 1.00 93.44 193 VAL A C 1
ATOM 1533 O O . VAL A 1 193 ? 15.904 -4.097 -15.410 1.00 93.44 193 VAL A O 1
ATOM 1536 N N . THR A 1 194 ? 16.432 -2.039 -14.702 1.00 92.75 194 THR A N 1
ATOM 1537 C CA . THR A 1 194 ? 17.485 -2.487 -13.773 1.00 92.75 194 THR A CA 1
ATOM 1538 C C . THR A 1 194 ? 16.913 -3.371 -12.655 1.00 92.75 194 THR A C 1
ATOM 1540 O O . THR A 1 194 ? 17.490 -4.403 -12.308 1.00 92.75 194 THR A O 1
ATOM 1543 N N . LEU A 1 195 ? 15.751 -3.005 -12.107 1.00 92.56 195 LEU A N 1
ATOM 1544 C CA . LEU A 1 195 ? 15.047 -3.776 -11.080 1.00 92.56 195 LEU A CA 1
ATOM 1545 C C . LEU A 1 195 ? 14.529 -5.118 -11.612 1.00 92.56 195 LEU A C 1
ATOM 1547 O O . LEU A 1 195 ? 14.684 -6.141 -10.949 1.00 92.56 195 LEU A O 1
ATOM 1551 N N . LEU A 1 196 ? 13.959 -5.138 -12.816 1.00 92.06 196 LEU A N 1
ATOM 1552 C CA . LEU A 1 196 ? 13.524 -6.372 -13.470 1.00 92.06 196 LEU A CA 1
ATOM 1553 C C . LEU A 1 196 ? 14.701 -7.302 -13.773 1.00 92.06 196 LEU A C 1
ATOM 1555 O O . LEU A 1 196 ? 14.574 -8.500 -13.600 1.00 92.06 196 LEU A O 1
ATOM 1559 N N . ASN A 1 197 ? 15.863 -6.772 -14.153 1.00 91.38 197 ASN A N 1
ATOM 1560 C CA . ASN A 1 197 ? 17.052 -7.590 -14.412 1.00 91.38 197 ASN A CA 1
ATOM 1561 C C . ASN A 1 197 ? 17.739 -8.115 -13.141 1.00 91.38 197 ASN A C 1
ATOM 1563 O O . ASN A 1 197 ? 18.511 -9.069 -13.217 1.00 91.38 197 ASN A O 1
ATOM 1567 N N . SER A 1 198 ? 17.485 -7.488 -11.991 1.00 87.50 198 SER A N 1
ATOM 1568 C CA . SER A 1 198 ? 17.993 -7.913 -10.678 1.00 87.50 198 SER A CA 1
ATOM 1569 C C . SER A 1 198 ? 17.003 -8.777 -9.894 1.00 87.50 198 SER A C 1
ATOM 1571 O O . SER A 1 198 ? 17.331 -9.245 -8.807 1.00 87.50 198 SER A O 1
ATOM 1573 N N . THR A 1 199 ? 15.803 -9.008 -10.431 1.00 77.75 199 THR A N 1
ATOM 1574 C CA . THR A 1 199 ? 14.818 -9.937 -9.873 1.00 77.75 199 THR A CA 1
ATOM 1575 C C . THR A 1 199 ? 14.660 -11.108 -10.844 1.00 77.75 199 THR A C 1
ATOM 1577 O O . THR A 1 199 ? 14.435 -10.863 -12.025 1.00 77.75 199 THR A O 1
ATOM 1580 N N . PRO A 1 200 ? 14.819 -12.371 -10.413 1.00 61.59 200 PRO A N 1
ATOM 1581 C CA . PRO A 1 200 ? 14.576 -13.510 -11.295 1.00 61.59 200 PRO A CA 1
ATOM 1582 C C . PRO A 1 200 ? 13.145 -13.456 -11.851 1.00 61.59 200 PRO A C 1
ATOM 1584 O O . PRO A 1 200 ? 12.224 -13.060 -11.126 1.00 61.59 200 PRO A O 1
ATOM 1587 N N . ILE A 1 201 ? 12.990 -13.799 -13.135 1.00 58.88 201 ILE A N 1
ATOM 1588 C CA . ILE A 1 201 ? 11.686 -13.973 -13.800 1.00 58.88 201 ILE A CA 1
ATOM 1589 C C . ILE A 1 201 ? 11.032 -15.249 -13.281 1.00 58.88 201 ILE A C 1
ATOM 1591 O O . ILE A 1 201 ? 11.760 -16.263 -13.189 1.00 58.88 201 ILE A O 1
#

Organism: Merluccius polli (NCBI:txid89951)

Sequence (201 aa):
MDELRLRITTNKRIMDCNLLIFTETWLNPPVPDNAINLAERNVFRADWAADSGKSKGGGLCIYVNNAWCTDSSIIESHCSENAEYLMILVNFYRSTIESILTNCVTVWYGNCSASDQKALQRVVKIAQRITGSPLPSIEVVQRKRCLRKARSIAKDNSHPNHRLFTLLPSGKRYRSLGTRTSRFRGSFFPQAVTLLNSTPI

Secondary structure (DSSP, 8-state):
-HHHHHHHHH-HHHHT-SEEEEE-----TTS-HHHH--TTEEEEEE---GGG--SS---EEEEEETTT-S-----EEEE-SS-EEEE--HHHIIIIIIHHHHSSHHHHGGG--HHHHHHHHHHHHHHHHHHTS----HHHHHHHHHHHHHHHHHH-TTSTTGGGGPBPTTSSSBPPPP-SSHHHHTSHHHHHHHHHHHS--